Protein AF-A0A8U0A822-F1 (afdb_monomer)

Solvent-accessible surface area (backbone atoms only — not comparable to full-atom values): 17151 Å² total; per-residue (Å²): 141,78,89,78,86,74,82,65,89,91,59,72,84,72,66,88,74,60,89,69,60,85,76,56,90,79,85,87,78,77,72,37,81,39,100,58,94,35,21,26,67,52,69,70,57,42,57,47,42,46,74,76,33,56,57,43,82,52,87,78,70,75,46,56,40,68,70,58,42,71,45,17,84,67,16,27,33,32,78,41,56,20,39,43,57,55,44,25,67,39,62,64,32,46,61,41,51,76,65,69,37,53,53,49,16,32,26,34,19,34,48,46,81,50,83,67,63,30,26,37,51,26,74,46,80,38,86,28,77,85,38,49,29,51,67,49,34,34,49,56,43,58,69,48,46,66,59,44,50,54,51,25,53,53,39,73,69,37,91,84,60,73,64,48,71,70,55,80,89,56,45,26,56,75,39,45,72,83,69,64,36,72,64,48,50,30,51,49,52,25,45,36,41,53,23,52,49,68,37,91,86,38,51,94,67,53,57,70,65,49,34,35,51,33,19,53,19,37,35,70,70,67,77,39,54,66,64,56,20,11,58,57,34,74,44,54,57,66,61,43,51,54,52,38,59,74,66,68,55,81,69,96,66,68,81,70,58,62,58,54,54,58,61,69,56,73,79,68,79,94,73,78,98,78,87,89,83,88,82,81,88,86,79,87,81,88,84,89,132

Organism: NCBI:txid2934340

Radius of gyration: 27.98 Å; Cα contacts (8 Å, |Δi|>4): 382; chains: 1; bounding box: 70×70×70 Å

Mean predicted aligned error: 15.84 Å

Secondary structure (DSSP, 8-state):
--------TTS-------TTGGGSPP-----EE-SSSSEE--HHHHHHHHHH-S-EEE---SSB-SGGGGSSTT-EEEEESS-TTTEEESSTTHHHHHTT-SEEEEEEEE--SSTT-PEEEEEEEEE-TT--SHHHHHHHHHHHHHHHHHHHHHHHHSTT---B---GGG--EEE-GGG--HHHHHHHHHHHHHHHHTSTTS-SS--HHHHHHHHHHHHHTTSS-HHHHHHHHTS-HHHHHHHHHHTT------TTHHHHHHHHGGGS----S----------------

Nearest PDB structures (foldseek):
  1fmt-assembly2_B  TM=7.727E-01  e=1.296E-08  Escherichia coli
  5uai-assembly1_A  TM=7.446E-01  e=4.351E-08  Pseudomonas aeruginosa PAO1
  3tqq-assembly1_A  TM=7.275E-01  e=3.261E-08  Coxiella burnetii
  3q0i-assembly1_A  TM=7.547E-01  e=8.205E-08  Vibrio cholerae
  3r8x-assembly1_A  TM=7.313E-01  e=2.317E-07  Yersinia pestis

pLDDT: mean 74.1, std 23.57, range [21.58, 98.44]

Sequence (289 aa):
MKNIIRRDPQTFTALSATDWSASVPCIQCQAQPAEQIGVTIPSDVVKTIAKTCDVVVHYRVGILQGDILSRPQYGVLSFHHGDIRRYRGTPAGLWEFLHDAPQGGVTLQQLTPKLDAGSIVAFESVDLTDAHTWAAVRQRLFCVSPIVLARGIQHLQDSSFEPVSVPDEDLGTLYYLSDVTLRVQARYLLKEIKGVMARSDASPNGTAEDALAYAVGQYALGEVSIDKAAELANVDQWTMLEILQRATISSQFNPETVADIRQEVGVSWDLSDEYVTQYEDTNVPDDDQ

Foldseek 3Di:
DDDDPDPPVVDDDPLPPDPVVVPDDDDDDDWDDDPDFWTETDPVSLVVCLVPHLEAEDDDDTQYDDDQQVRRVQGYKYKDLFDQLAEFADDRQLVCQLVVPQKTKMFTFSDDSDGSQGFGLFMDIFGCNLVQASVSSVVRSRNCVVVRVVSSVVLVVDPPHDGHGDDPVSGHDHDDPVVCDPLSVLSNQLSRLVSQCPPPPADVDHPLVSQLSNLLSCVLNVNDDLCVSCVSSVHDSVVSVVVCVVVVSDDPDDPVVVVVVVVVVVPDDDDDDDDDDDDDDDDDDDDDD

Structure (mmCIF, N/CA/C/O backbone):
data_AF-A0A8U0A822-F1
#
_entry.id   AF-A0A8U0A822-F1
#
loop_
_atom_site.group_PDB
_atom_site.id
_atom_site.type_symbol
_atom_site.label_atom_id
_atom_site.label_alt_id
_atom_site.label_comp_id
_atom_site.label_asym_id
_atom_site.label_entity_id
_atom_site.label_seq_id
_atom_site.pdbx_PDB_ins_code
_atom_site.Cartn_x
_atom_site.Cartn_y
_atom_site.Cartn_z
_atom_site.occupancy
_atom_site.B_iso_or_equiv
_atom_site.auth_seq_id
_atom_site.auth_comp_id
_atom_site.auth_asym_id
_atom_site.auth_atom_id
_atom_site.pdbx_PDB_model_num
ATOM 1 N N . MET A 1 1 ? -15.375 38.195 2.521 1.00 37.16 1 MET A N 1
ATOM 2 C CA . MET A 1 1 ? -15.443 37.671 1.139 1.00 37.16 1 MET A CA 1
ATOM 3 C C . MET A 1 1 ? -14.038 37.460 0.605 1.00 37.16 1 MET A C 1
ATOM 5 O O . MET A 1 1 ? -13.339 38.441 0.395 1.00 37.16 1 MET A O 1
ATOM 9 N N . LYS A 1 2 ? -13.650 36.198 0.411 1.00 22.69 2 LYS A N 1
ATOM 10 C CA . LYS A 1 2 ? -12.991 35.647 -0.786 1.00 22.69 2 LYS A CA 1
ATOM 11 C C . LYS A 1 2 ? -12.620 34.202 -0.456 1.00 22.69 2 LYS A C 1
ATOM 13 O O . LYS A 1 2 ? -11.708 33.944 0.318 1.00 22.69 2 LYS A O 1
ATOM 18 N N . ASN A 1 3 ? -13.407 33.288 -1.015 1.00 25.27 3 ASN A N 1
ATOM 19 C CA . ASN A 1 3 ? -13.086 31.873 -1.101 1.00 25.27 3 ASN A CA 1
ATOM 20 C C . ASN A 1 3 ? -11.713 31.715 -1.758 1.00 25.27 3 ASN A C 1
ATOM 22 O O . ASN A 1 3 ? -11.484 32.280 -2.827 1.00 25.27 3 ASN A O 1
ATOM 26 N N . ILE A 1 4 ? -10.848 30.898 -1.166 1.00 21.58 4 ILE A N 1
ATOM 27 C CA . ILE A 1 4 ? -9.797 30.211 -1.909 1.00 21.58 4 ILE A CA 1
ATOM 28 C C . ILE A 1 4 ? -9.991 28.727 -1.629 1.00 21.58 4 ILE A C 1
ATOM 30 O O . ILE A 1 4 ? -9.490 28.173 -0.658 1.00 21.58 4 ILE A O 1
ATOM 34 N N . ILE A 1 5 ? -10.780 28.098 -2.498 1.00 29.70 5 ILE A N 1
ATOM 35 C CA . ILE A 1 5 ? -10.696 26.664 -2.737 1.00 29.70 5 ILE A CA 1
ATOM 36 C C . ILE A 1 5 ? -9.369 26.469 -3.470 1.00 29.70 5 ILE A C 1
ATOM 38 O O . ILE A 1 5 ? -9.247 26.850 -4.633 1.00 29.70 5 ILE A O 1
ATOM 42 N N . ARG A 1 6 ? -8.370 25.894 -2.802 1.00 24.22 6 ARG A N 1
ATOM 43 C CA . ARG A 1 6 ? -7.265 25.230 -3.494 1.00 24.22 6 ARG A CA 1
ATOM 44 C C . ARG A 1 6 ? -7.372 23.737 -3.229 1.00 24.22 6 ARG A C 1
ATOM 46 O O . ARG A 1 6 ? -6.918 23.233 -2.212 1.00 24.22 6 ARG A O 1
ATOM 53 N N . ARG A 1 7 ? -8.028 23.065 -4.179 1.00 34.53 7 ARG A N 1
ATOM 54 C CA . ARG A 1 7 ? -7.734 21.676 -4.533 1.00 34.53 7 ARG A CA 1
ATOM 55 C C . ARG A 1 7 ? -6.304 21.669 -5.076 1.00 34.53 7 ARG A C 1
ATOM 57 O O . ARG A 1 7 ? -6.058 22.313 -6.095 1.00 34.53 7 ARG A O 1
ATOM 64 N N . ASP A 1 8 ? -5.377 21.027 -4.375 1.00 27.28 8 ASP A N 1
ATOM 65 C CA . ASP A 1 8 ? -4.025 20.796 -4.888 1.00 27.28 8 ASP A CA 1
ATOM 66 C C . ASP A 1 8 ? -4.063 19.627 -5.904 1.00 27.28 8 ASP A C 1
ATOM 68 O O . ASP A 1 8 ? -4.468 18.521 -5.531 1.00 27.28 8 ASP A O 1
ATOM 72 N N . PRO A 1 9 ? -3.694 19.837 -7.184 1.00 30.44 9 PRO A N 1
ATOM 73 C CA . PRO A 1 9 ? -3.863 18.855 -8.258 1.00 30.44 9 PRO A CA 1
ATOM 74 C C . PRO A 1 9 ? -2.949 17.620 -8.196 1.00 30.44 9 PRO A C 1
ATOM 76 O O . PRO A 1 9 ? -3.090 16.741 -9.041 1.00 30.44 9 PRO A O 1
ATOM 79 N N . GLN A 1 10 ? -2.010 17.516 -7.251 1.00 27.59 10 GLN A N 1
ATOM 80 C CA . GLN A 1 10 ? -1.062 16.384 -7.204 1.00 27.59 10 GLN A CA 1
ATOM 81 C C . GLN A 1 10 ? -1.512 15.227 -6.297 1.00 27.59 10 GLN A C 1
ATOM 83 O O . GLN A 1 10 ? -0.789 14.252 -6.084 1.00 27.59 10 GLN A O 1
ATOM 88 N N . THR A 1 11 ? -2.735 15.319 -5.776 1.00 34.06 11 THR A N 1
ATOM 89 C CA . THR A 1 11 ? -3.280 14.430 -4.753 1.00 34.06 11 THR A CA 1
ATOM 90 C C . THR A 1 11 ? -4.532 13.714 -5.249 1.00 34.06 11 THR A C 1
ATOM 92 O O . THR A 1 11 ? -5.545 14.337 -5.531 1.00 34.06 11 THR A O 1
ATOM 95 N N . PHE A 1 12 ? -4.422 12.385 -5.309 1.00 36.94 12 PHE A N 1
ATOM 96 C CA . PHE A 1 12 ? -5.492 11.391 -5.417 1.00 36.94 12 PHE A CA 1
ATOM 97 C C . PHE A 1 12 ? -6.424 11.491 -6.632 1.00 36.94 12 PHE A C 1
ATOM 99 O O . PHE A 1 12 ? -7.165 12.448 -6.836 1.00 36.94 12 PHE A O 1
ATOM 106 N N . THR A 1 13 ? -6.497 10.391 -7.384 1.00 27.12 13 THR A N 1
ATOM 107 C CA . THR A 1 13 ? -7.712 10.071 -8.129 1.00 27.12 13 THR A CA 1
ATOM 108 C C . THR A 1 13 ? -8.825 9.991 -7.094 1.00 27.12 13 THR A C 1
ATOM 110 O O . THR A 1 13 ? -8.919 9.011 -6.356 1.00 27.12 13 THR A O 1
ATOM 113 N N . ALA A 1 14 ? -9.630 11.050 -6.988 1.00 28.22 14 ALA A N 1
ATOM 114 C CA . ALA A 1 14 ? -10.935 10.943 -6.376 1.00 28.22 14 ALA A CA 1
ATOM 115 C C . ALA A 1 14 ? -11.600 9.771 -7.088 1.00 28.22 14 ALA A C 1
ATOM 117 O O . ALA A 1 14 ? -11.844 9.826 -8.296 1.00 28.22 14 ALA A O 1
ATOM 118 N N . LEU A 1 15 ? -11.817 8.677 -6.364 1.00 31.66 15 LEU A N 1
ATOM 119 C CA . LEU A 1 15 ? -12.727 7.663 -6.839 1.00 31.66 15 LEU A CA 1
ATOM 120 C C . LEU A 1 15 ? -14.068 8.369 -6.889 1.00 31.66 15 LEU A C 1
ATOM 122 O O . LEU A 1 15 ? -14.735 8.554 -5.881 1.00 31.66 15 LEU A O 1
ATOM 126 N N . SER A 1 16 ? -14.414 8.830 -8.087 1.00 28.12 16 SER A N 1
ATOM 127 C CA . SER A 1 16 ? -15.734 9.285 -8.494 1.00 28.12 16 SER A CA 1
ATOM 128 C C . SER A 1 16 ? -16.677 8.080 -8.536 1.00 28.12 16 SER A C 1
ATOM 130 O O . SER A 1 16 ? -17.350 7.790 -9.515 1.00 28.12 16 SER A O 1
ATOM 132 N N . ALA A 1 17 ? -16.716 7.343 -7.446 1.00 32.50 17 ALA A N 1
ATOM 133 C CA . ALA A 1 17 ? -17.970 7.030 -6.849 1.00 32.50 17 ALA A CA 1
ATOM 134 C C . ALA A 1 17 ? -17.883 7.840 -5.556 1.00 32.50 17 ALA A C 1
ATOM 136 O O . ALA A 1 17 ? -17.135 7.428 -4.672 1.00 32.50 17 ALA A O 1
ATOM 137 N N . THR A 1 18 ? -18.644 8.936 -5.401 1.00 38.06 18 THR A N 1
ATOM 138 C CA . THR A 1 18 ? -19.761 8.921 -4.432 1.00 38.06 18 THR A CA 1
ATOM 139 C C . THR A 1 18 ? -20.384 10.248 -4.029 1.00 38.06 18 THR A C 1
ATOM 141 O O . THR A 1 18 ? -19.834 11.052 -3.277 1.00 38.06 18 THR A O 1
ATOM 144 N N . ASP A 1 19 ? -21.663 10.326 -4.379 1.00 33.50 19 ASP A N 1
ATOM 145 C CA . ASP A 1 19 ? -22.671 11.137 -3.709 1.00 33.50 19 ASP A CA 1
ATOM 146 C C . ASP A 1 19 ? -22.995 10.644 -2.274 1.00 33.50 19 ASP A C 1
ATOM 148 O O . ASP A 1 19 ? -23.717 11.327 -1.556 1.00 33.50 19 ASP A O 1
ATOM 152 N N . TRP A 1 20 ? -22.444 9.510 -1.788 1.00 41.78 20 TRP A N 1
ATOM 153 C CA . TRP A 1 20 ? -22.560 9.105 -0.364 1.00 41.78 20 TRP A CA 1
ATOM 154 C C . TRP A 1 20 ? -21.628 9.861 0.587 1.00 41.78 20 TRP A C 1
ATOM 156 O O . TRP A 1 20 ? -21.829 9.817 1.796 1.00 41.78 20 TRP A O 1
ATOM 166 N N . SER A 1 21 ? -20.622 10.573 0.073 1.00 47.28 21 SER A N 1
ATOM 167 C CA . SER A 1 21 ? -19.615 11.252 0.902 1.00 47.28 21 SER A CA 1
ATOM 168 C C . SER A 1 21 ? -20.128 12.514 1.612 1.00 47.28 21 SER A C 1
ATOM 170 O O . SER A 1 21 ? -19.535 12.938 2.601 1.00 47.28 21 SER A O 1
ATOM 172 N N . ALA A 1 22 ? -21.245 13.100 1.166 1.00 44.97 22 ALA A N 1
ATOM 173 C CA . ALA A 1 22 ? -21.792 14.323 1.758 1.00 44.97 22 ALA A CA 1
ATOM 174 C C . ALA A 1 22 ? -22.386 14.119 3.169 1.00 44.97 22 ALA A C 1
ATOM 176 O O . ALA A 1 22 ? -22.548 15.092 3.903 1.00 44.97 22 ALA A O 1
ATOM 177 N N . SER A 1 23 ? -22.707 12.879 3.556 1.00 52.91 23 SER A N 1
ATOM 178 C CA . SER A 1 23 ? -23.319 12.536 4.849 1.00 52.91 23 SER A CA 1
ATOM 179 C C . SER A 1 23 ? -22.363 11.873 5.846 1.00 52.91 23 SER A C 1
ATOM 181 O O . SER A 1 23 ? -22.755 11.636 6.989 1.00 52.91 23 SER A O 1
ATOM 183 N N . VAL A 1 24 ? -21.120 11.582 5.455 1.00 64.94 24 VAL A N 1
ATOM 184 C CA . VAL A 1 24 ? -20.137 10.937 6.336 1.00 64.94 24 VAL A CA 1
ATOM 185 C C . VAL A 1 24 ? -19.430 12.008 7.161 1.00 64.94 24 VAL A C 1
ATOM 187 O O . VAL A 1 24 ? -18.815 12.906 6.580 1.00 64.94 24 VAL A O 1
ATOM 190 N N . PRO A 1 25 ? -19.470 11.936 8.502 1.00 66.38 25 PRO A N 1
ATOM 191 C CA . PRO A 1 25 ? -18.744 12.876 9.343 1.00 66.38 25 PRO A CA 1
ATOM 192 C C . PRO A 1 25 ? -17.247 12.868 9.011 1.00 66.38 25 PRO A C 1
ATOM 194 O O . PRO A 1 25 ? -16.571 11.850 9.138 1.00 66.38 25 PRO A O 1
ATOM 197 N N . CYS A 1 26 ? -16.723 14.018 8.590 1.00 73.38 26 CYS A N 1
ATOM 198 C CA . CYS A 1 26 ? -15.295 14.225 8.384 1.00 73.38 26 CYS A CA 1
ATOM 199 C C . CYS A 1 26 ? -14.724 14.934 9.612 1.00 73.38 26 CYS A C 1
ATOM 201 O O . CYS A 1 26 ? -15.179 16.022 9.971 1.00 73.38 26 CYS A O 1
ATOM 203 N N . ILE A 1 27 ? -13.725 14.329 10.252 1.00 73.81 27 ILE A N 1
ATOM 204 C CA . ILE A 1 27 ? -13.019 14.942 11.376 1.00 73.81 27 ILE A CA 1
ATOM 205 C C . ILE A 1 27 ? -11.683 15.461 10.859 1.00 73.81 27 ILE A C 1
ATOM 207 O O . ILE A 1 27 ? -10.827 14.692 10.429 1.00 73.81 27 ILE A O 1
ATOM 211 N N . GLN A 1 28 ? -11.517 16.782 10.890 1.00 73.69 28 GLN A N 1
ATOM 212 C CA . GLN A 1 28 ? -10.266 17.431 10.519 1.00 73.69 28 GLN A CA 1
ATOM 213 C C . GLN A 1 28 ? -9.409 17.649 11.762 1.00 73.69 28 GLN A C 1
ATOM 215 O O . GLN A 1 28 ? -9.855 18.241 12.743 1.00 73.69 28 GLN A O 1
ATOM 220 N N . CYS A 1 29 ? -8.159 17.202 11.706 1.00 81.00 29 CYS A N 1
ATOM 221 C CA . CYS A 1 29 ? -7.168 17.476 12.735 1.00 81.00 29 CYS A CA 1
ATOM 222 C C . CYS A 1 29 ? -5.776 17.605 12.122 1.00 81.00 29 CYS A C 1
ATOM 224 O O . CYS A 1 29 ? -5.486 17.023 11.075 1.00 81.00 29 CYS A O 1
ATOM 226 N N . GLN A 1 30 ? -4.894 18.325 12.809 1.00 84.31 30 GLN A N 1
ATOM 227 C CA . GLN A 1 30 ? -3.473 18.312 12.496 1.00 84.31 30 GLN A CA 1
ATOM 228 C C . GLN A 1 30 ? -2.817 17.147 13.239 1.00 84.31 30 GLN A C 1
ATOM 230 O O . GLN A 1 30 ? -2.866 17.085 14.468 1.00 84.31 30 GLN A O 1
ATOM 235 N N . ALA A 1 31 ? -2.227 16.219 12.487 1.00 88.00 31 ALA A N 1
ATOM 236 C CA . ALA A 1 31 ? -1.472 15.119 13.066 1.00 88.00 31 ALA A CA 1
ATOM 237 C C . ALA A 1 31 ? -0.216 15.644 13.784 1.00 88.00 31 ALA A C 1
ATOM 239 O O . ALA A 1 31 ? 0.354 16.670 13.403 1.00 88.00 31 ALA A O 1
ATOM 240 N N . GLN A 1 32 ? 0.203 14.937 14.826 1.00 87.88 32 GLN A N 1
ATOM 241 C CA . GLN A 1 32 ? 1.375 15.262 15.634 1.00 87.88 32 GLN A CA 1
ATOM 242 C C . GLN A 1 32 ? 2.494 14.254 15.350 1.00 87.88 32 GLN A C 1
ATOM 244 O O . GLN A 1 32 ? 2.199 13.116 14.990 1.00 87.88 32 GLN A O 1
ATOM 249 N N . PRO A 1 33 ? 3.776 14.626 15.491 1.00 89.75 33 PRO A N 1
ATOM 250 C CA . PRO A 1 33 ? 4.862 13.655 15.415 1.00 89.75 33 PRO A CA 1
ATOM 251 C C . PRO A 1 33 ? 4.694 12.561 16.475 1.00 89.75 33 PRO A C 1
ATOM 253 O O . PRO A 1 33 ? 4.379 12.856 17.629 1.00 89.75 33 PRO A O 1
ATOM 256 N N . ALA A 1 34 ? 4.898 11.304 16.085 1.00 86.44 34 ALA A N 1
ATOM 257 C CA . ALA A 1 34 ? 4.988 10.201 17.036 1.00 86.44 34 ALA A CA 1
ATOM 258 C C . ALA A 1 34 ? 6.391 10.134 17.671 1.00 86.44 34 ALA A C 1
ATOM 260 O O . ALA A 1 34 ? 7.347 10.704 17.149 1.00 86.44 34 ALA A O 1
ATOM 261 N N . GLU A 1 35 ? 6.523 9.416 18.792 1.00 84.25 35 GLU A N 1
ATOM 262 C CA . GLU A 1 35 ? 7.838 9.116 19.389 1.00 84.25 35 GLU A CA 1
ATOM 263 C C . GLU A 1 35 ? 8.694 8.231 18.468 1.00 84.25 35 GLU A C 1
ATOM 265 O O . GLU A 1 35 ? 9.915 8.359 18.415 1.00 84.25 35 GLU A O 1
ATOM 270 N N . GLN A 1 36 ? 8.035 7.334 17.731 1.00 83.38 36 GLN A N 1
ATOM 271 C CA . GLN A 1 36 ? 8.628 6.499 16.688 1.00 83.38 36 GLN A CA 1
ATOM 272 C C . GLN A 1 36 ? 8.375 7.112 15.304 1.00 83.38 36 GLN A C 1
ATOM 274 O O . GLN A 1 36 ? 7.716 8.143 15.172 1.00 83.38 36 GLN A O 1
ATOM 279 N N . ILE A 1 37 ? 8.867 6.466 14.243 1.00 82.25 37 ILE A N 1
ATOM 280 C CA . ILE A 1 37 ? 8.573 6.888 12.869 1.00 82.25 37 ILE A CA 1
ATOM 281 C C . ILE A 1 37 ? 7.058 6.838 12.643 1.00 82.25 37 ILE A C 1
ATOM 283 O O . ILE A 1 37 ? 6.451 5.766 12.640 1.00 82.25 37 ILE A O 1
ATOM 287 N N . GLY A 1 38 ? 6.451 8.005 12.432 1.00 86.50 38 GLY A N 1
ATOM 288 C CA . GLY A 1 38 ? 5.022 8.107 12.189 1.00 86.50 38 GLY A CA 1
ATOM 289 C C . GLY A 1 38 ? 4.389 9.370 12.749 1.00 86.50 38 GLY A C 1
ATOM 290 O O . GLY A 1 38 ? 5.058 10.355 13.065 1.00 86.50 38 GLY A O 1
ATOM 291 N N . VAL A 1 39 ? 3.068 9.321 12.850 1.00 89.69 39 VAL A N 1
ATOM 292 C CA . VAL A 1 39 ? 2.230 10.405 13.346 1.00 89.69 39 VAL A CA 1
ATOM 293 C C . VAL A 1 39 ? 1.192 9.882 14.330 1.00 89.69 39 VAL A C 1
ATOM 295 O O . VAL A 1 39 ? 0.728 8.750 14.221 1.00 89.69 39 VAL A O 1
ATOM 298 N N . THR A 1 40 ? 0.792 10.723 15.272 1.00 91.44 40 THR A N 1
ATOM 299 C CA . THR A 1 40 ? -0.311 10.483 16.203 1.00 91.44 40 THR A CA 1
ATOM 300 C C . THR A 1 40 ? -1.433 11.490 15.969 1.00 91.44 40 THR A C 1
ATOM 302 O O . THR A 1 40 ? -1.265 12.520 15.308 1.00 91.44 40 THR A O 1
ATOM 305 N N . ILE A 1 41 ? -2.608 11.181 16.510 1.00 90.12 41 ILE A N 1
ATOM 306 C CA . ILE A 1 41 ? -3.781 12.057 16.474 1.00 90.12 41 ILE A CA 1
ATOM 307 C C . ILE A 1 41 ? -3.964 12.690 17.860 1.00 90.12 41 ILE A C 1
ATOM 309 O O . ILE A 1 41 ? -3.847 11.970 18.857 1.00 90.12 41 ILE A O 1
ATOM 313 N N . PRO A 1 42 ? -4.272 14.001 17.954 1.00 91.56 42 PRO A N 1
ATOM 314 C CA . PRO A 1 42 ? -4.504 14.667 19.233 1.00 91.56 42 PRO A CA 1
ATOM 315 C C . PRO A 1 42 ? -5.526 13.937 20.117 1.00 91.56 42 PRO A C 1
ATOM 317 O O . PRO A 1 42 ? -6.553 13.446 19.646 1.00 91.56 42 PRO A O 1
ATOM 320 N N . SER A 1 43 ? -5.251 13.864 21.421 1.00 93.50 43 SER A N 1
ATOM 321 C CA . SER A 1 43 ? -6.026 13.022 22.349 1.00 93.50 43 SER A CA 1
ATOM 322 C C . SER A 1 43 ? -7.519 13.377 22.447 1.00 93.50 43 SER A C 1
ATOM 324 O O . SER A 1 43 ? -8.352 12.506 22.694 1.00 93.50 43 SER A O 1
ATOM 326 N N . ASP A 1 44 ? -7.881 14.643 22.261 1.00 92.88 44 ASP A N 1
ATOM 327 C CA . ASP A 1 44 ? -9.257 15.145 22.213 1.00 92.88 44 ASP A CA 1
ATOM 328 C C . ASP A 1 44 ? -9.999 14.668 20.956 1.00 92.88 44 ASP A C 1
ATOM 330 O O . ASP A 1 44 ? -11.162 14.257 21.030 1.00 92.88 44 ASP A O 1
ATOM 334 N N . VAL A 1 45 ? -9.298 14.616 19.823 1.00 90.50 45 VAL A N 1
ATOM 335 C CA . VAL A 1 45 ? -9.810 14.070 18.563 1.00 90.50 45 VAL A CA 1
ATOM 336 C C . VAL A 1 45 ? -10.006 12.558 18.682 1.00 90.50 45 VAL A C 1
ATOM 338 O O . VAL A 1 45 ? -11.076 12.055 18.345 1.00 90.50 45 VAL A O 1
ATOM 341 N N . VAL A 1 46 ? -9.040 11.835 19.262 1.00 91.44 46 VAL A N 1
ATOM 342 C CA . VAL A 1 46 ? -9.165 10.389 19.530 1.00 91.44 46 VAL A CA 1
ATOM 343 C C . VAL A 1 46 ? -10.369 10.088 20.430 1.00 91.44 46 VAL A C 1
ATOM 345 O O . VAL A 1 46 ? -11.132 9.164 20.156 1.00 91.44 46 VAL A O 1
ATOM 348 N N . LYS A 1 47 ? -10.590 10.890 21.482 1.00 91.62 47 LYS A N 1
ATOM 349 C CA . LYS A 1 47 ? -11.767 10.766 22.363 1.00 91.62 47 LYS A CA 1
ATOM 350 C C . LYS A 1 47 ? -13.083 11.018 21.631 1.00 91.62 47 LYS A C 1
ATOM 352 O O . LYS A 1 47 ? -14.092 10.432 22.011 1.00 91.62 47 LYS A O 1
ATOM 357 N N . THR A 1 48 ? -13.085 11.907 20.642 1.00 89.00 48 THR A N 1
ATOM 358 C CA . THR A 1 48 ? -14.266 12.180 19.815 1.00 89.00 48 THR A CA 1
ATOM 359 C C . THR A 1 48 ? -14.555 10.985 18.917 1.00 89.00 48 THR A C 1
ATOM 361 O O . THR A 1 48 ? -15.643 10.428 19.001 1.00 89.00 48 THR A O 1
ATOM 364 N N . ILE A 1 49 ? -13.547 10.516 18.175 1.00 88.25 49 ILE A N 1
ATOM 365 C CA . ILE A 1 49 ? -13.632 9.333 17.307 1.00 88.25 49 ILE A CA 1
ATOM 366 C C . ILE A 1 49 ? -14.163 8.122 18.077 1.00 88.25 49 ILE A C 1
ATOM 368 O O . ILE A 1 49 ? -15.127 7.502 17.643 1.00 88.25 49 ILE A O 1
ATOM 372 N N . ALA A 1 50 ? -13.609 7.841 19.259 1.00 88.25 50 ALA A N 1
ATOM 373 C CA . ALA A 1 50 ? -14.027 6.714 20.094 1.00 88.25 50 ALA A CA 1
ATOM 374 C C . ALA A 1 50 ? -15.508 6.761 20.521 1.00 88.25 50 ALA A C 1
ATOM 376 O O . ALA A 1 50 ? -16.066 5.741 20.908 1.00 88.25 50 ALA A O 1
ATOM 377 N N . LYS A 1 51 ? -16.138 7.943 20.516 1.00 88.12 51 LYS A N 1
ATOM 378 C CA . LYS A 1 51 ? -17.546 8.128 20.899 1.00 88.12 51 LYS A CA 1
ATOM 379 C C . LYS A 1 51 ? -18.497 8.159 19.710 1.00 88.12 51 LYS A C 1
ATOM 381 O O . LYS A 1 51 ? -19.691 7.957 19.907 1.00 88.12 51 LYS A O 1
ATOM 386 N N . THR A 1 52 ? -18.003 8.507 18.524 1.00 86.12 52 THR A N 1
ATOM 387 C CA . THR A 1 52 ? -18.849 8.831 17.367 1.00 86.12 52 THR A CA 1
ATOM 388 C C . THR A 1 52 ? -18.640 7.911 16.173 1.00 86.12 52 THR A C 1
ATOM 390 O O . THR A 1 52 ? -19.399 8.014 15.213 1.00 86.12 52 THR A O 1
ATOM 393 N N . CYS A 1 53 ? -17.604 7.071 16.183 1.00 86.88 53 CYS A N 1
ATOM 394 C CA . CYS A 1 53 ? -17.211 6.265 15.034 1.00 86.88 53 CYS A CA 1
ATOM 395 C C . CYS A 1 53 ? -16.911 4.821 15.448 1.00 86.88 53 CYS A C 1
ATOM 397 O O . CYS A 1 53 ? -16.036 4.578 16.278 1.00 86.88 53 CYS A O 1
ATOM 399 N N . ASP A 1 54 ? -17.564 3.867 14.786 1.00 88.75 54 ASP A N 1
ATOM 400 C CA . ASP A 1 54 ? -17.256 2.443 14.947 1.00 88.75 54 ASP A CA 1
ATOM 401 C C . ASP A 1 54 ? -15.992 2.053 14.170 1.00 88.75 54 ASP A C 1
ATOM 403 O O . ASP A 1 54 ? -15.241 1.180 14.589 1.00 8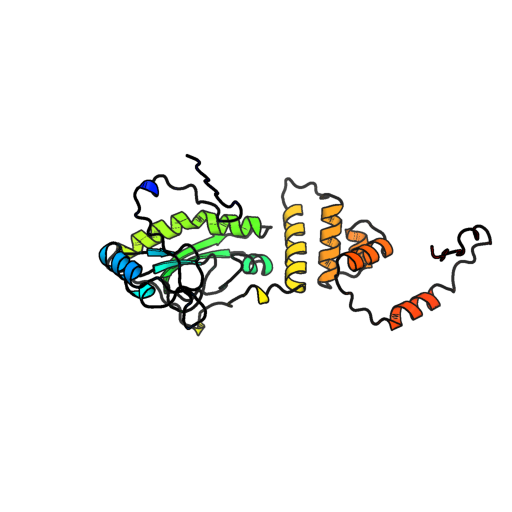8.75 54 ASP A O 1
ATOM 407 N N . VAL A 1 55 ? -15.728 2.723 13.045 1.00 91.44 55 VAL A N 1
ATOM 408 C CA . VAL A 1 55 ? -14.577 2.487 12.166 1.00 91.44 55 VAL A CA 1
ATOM 409 C C . VAL A 1 55 ? -14.069 3.809 11.595 1.00 91.44 55 VAL A C 1
ATOM 411 O O . VAL A 1 55 ? -14.848 4.732 11.352 1.00 91.44 55 V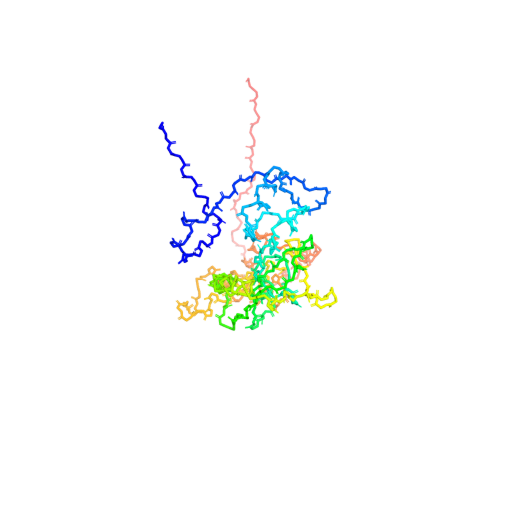AL A O 1
ATOM 414 N N . VAL A 1 56 ? -12.761 3.909 11.360 1.00 90.88 56 VAL A N 1
ATOM 415 C CA . VAL A 1 56 ? -12.134 5.058 10.685 1.00 90.88 56 VAL A CA 1
ATOM 416 C C . VAL A 1 56 ? -11.494 4.591 9.387 1.00 90.88 56 VAL A C 1
ATOM 418 O O . VAL A 1 56 ? -10.824 3.568 9.378 1.00 90.88 56 VAL A O 1
ATOM 421 N N . VAL A 1 57 ? -11.638 5.352 8.301 1.00 89.44 57 VAL A N 1
ATOM 422 C CA . VAL A 1 57 ? -10.896 5.110 7.053 1.00 89.44 57 VAL A CA 1
ATOM 423 C C . VAL A 1 57 ? -9.798 6.161 6.914 1.00 89.44 57 VAL A C 1
ATOM 425 O O . VAL A 1 57 ? -10.068 7.358 6.829 1.00 89.44 57 VAL A O 1
ATOM 428 N N . HIS A 1 58 ? -8.550 5.708 6.901 1.00 83.94 58 HIS A N 1
ATOM 429 C CA . HIS A 1 58 ? -7.353 6.531 6.841 1.00 83.94 58 HIS A CA 1
ATOM 430 C C . HIS A 1 58 ? -6.827 6.640 5.403 1.00 83.94 58 HIS A C 1
ATOM 432 O O . HIS A 1 58 ? -6.377 5.664 4.807 1.00 83.94 58 HIS A O 1
ATOM 438 N N . TYR A 1 59 ? -6.834 7.858 4.853 1.00 71.94 59 TYR A N 1
ATOM 439 C CA . TYR A 1 59 ? -6.326 8.163 3.510 1.00 71.94 59 TYR A CA 1
ATOM 440 C C . TYR A 1 59 ? -4.902 8.737 3.544 1.00 71.94 59 TYR A C 1
ATOM 442 O O . TYR A 1 59 ? -4.647 9.850 3.091 1.00 71.94 59 TYR A O 1
ATOM 450 N N . ARG A 1 60 ? -3.962 7.930 4.050 1.00 64.62 60 ARG A N 1
ATOM 451 C CA . ARG A 1 60 ? -2.506 8.113 3.905 1.00 64.62 60 ARG A CA 1
ATOM 452 C C . ARG A 1 60 ? -1.953 9.456 4.423 1.00 64.62 60 ARG A C 1
ATOM 454 O O . ARG A 1 60 ? -1.464 10.277 3.648 1.00 64.62 60 ARG A O 1
ATOM 461 N N . VAL A 1 61 ? -1.925 9.616 5.748 1.00 60.44 61 VAL A N 1
ATOM 462 C CA . VAL A 1 61 ? -1.124 10.621 6.471 1.00 60.44 61 VAL A CA 1
ATOM 463 C C . VAL A 1 61 ? -0.094 9.906 7.350 1.00 60.44 61 VAL A C 1
ATOM 465 O O . VAL A 1 61 ? -0.405 9.480 8.456 1.00 60.44 61 VAL A O 1
ATOM 468 N N . GLY A 1 62 ? 1.143 9.769 6.861 1.00 72.12 62 GLY A N 1
ATOM 469 C CA . GLY A 1 62 ? 2.229 9.121 7.610 1.00 72.12 62 GLY A CA 1
ATOM 470 C C . GLY A 1 62 ? 1.929 7.675 8.040 1.00 72.12 62 GLY A C 1
ATOM 471 O O . GLY A 1 62 ? 0.966 7.055 7.590 1.00 72.12 62 GLY A O 1
ATOM 472 N N . ILE A 1 63 ? 2.784 7.131 8.908 1.00 84.94 63 ILE A N 1
ATOM 473 C CA . ILE A 1 63 ? 2.535 5.855 9.595 1.00 84.94 63 ILE A CA 1
ATOM 474 C C . ILE A 1 63 ? 1.764 6.184 10.869 1.00 84.94 63 ILE A C 1
ATOM 476 O O . ILE A 1 63 ? 2.298 6.869 11.738 1.00 84.94 63 ILE A O 1
ATOM 480 N N . LEU A 1 64 ? 0.507 5.760 10.966 1.00 89.44 64 LEU A N 1
ATOM 481 C CA . LEU A 1 64 ? -0.342 6.104 12.102 1.00 89.44 64 LEU A CA 1
ATOM 482 C C . LEU A 1 64 ? 0.076 5.314 13.348 1.00 89.44 64 LEU A C 1
ATOM 484 O O . LEU A 1 64 ? 0.245 4.101 13.289 1.00 89.44 64 LEU A O 1
ATOM 488 N N . GLN A 1 65 ? 0.229 6.012 14.469 1.00 90.50 65 GLN A N 1
ATOM 489 C CA . GLN A 1 65 ? 0.707 5.471 15.738 1.00 90.50 65 GLN A CA 1
ATOM 490 C C . GLN A 1 65 ? -0.242 5.813 16.891 1.00 90.50 65 GLN A C 1
ATOM 492 O O . GLN A 1 65 ? -1.036 6.757 16.832 1.00 90.50 65 GLN A O 1
ATOM 497 N N . GLY A 1 66 ? -0.078 5.073 17.987 1.00 91.94 66 GLY A N 1
ATOM 498 C CA . GLY A 1 66 ? -0.726 5.343 19.264 1.00 91.94 66 GLY A CA 1
ATOM 499 C C . GLY A 1 66 ? -2.176 4.878 19.344 1.00 91.94 66 GLY A C 1
ATOM 500 O O . GLY A 1 66 ? -2.680 4.135 18.501 1.00 91.94 66 GLY A O 1
ATOM 501 N N . ASP A 1 67 ? -2.844 5.341 20.395 1.00 91.94 67 ASP A N 1
ATOM 502 C CA . ASP A 1 67 ? -4.148 4.844 20.830 1.00 91.94 67 ASP A CA 1
ATOM 503 C C . ASP A 1 67 ? -5.227 4.848 19.748 1.00 91.94 67 ASP A C 1
ATOM 505 O O . ASP A 1 67 ? -6.122 4.016 19.792 1.00 91.94 67 ASP A O 1
ATOM 509 N N . ILE A 1 68 ? -5.170 5.757 18.772 1.00 92.12 68 ILE A N 1
ATOM 510 C CA . ILE A 1 68 ? -6.183 5.849 17.712 1.00 92.12 68 ILE A CA 1
ATOM 511 C C . ILE A 1 68 ? -6.426 4.515 16.991 1.00 92.12 68 ILE A C 1
ATOM 513 O O . ILE A 1 68 ? -7.557 4.244 16.599 1.00 92.12 68 ILE A O 1
ATOM 517 N N . LEU A 1 69 ? -5.399 3.670 16.867 1.00 93.56 69 LEU A N 1
ATOM 518 C CA . LEU A 1 69 ? -5.475 2.387 16.167 1.00 93.56 69 LEU A CA 1
ATOM 519 C C . LEU A 1 69 ? -6.480 1.409 16.798 1.00 93.56 69 LEU A C 1
ATOM 521 O O . LEU A 1 69 ? -7.072 0.609 16.080 1.00 93.56 69 LEU A O 1
ATOM 525 N N . SER A 1 70 ? -6.703 1.493 18.114 1.00 93.50 70 SER A N 1
ATOM 526 C CA . SER A 1 70 ? -7.560 0.571 18.877 1.00 93.50 70 SER A CA 1
ATOM 527 C C . SER A 1 70 ? -8.826 1.217 19.447 1.00 93.50 70 SER A C 1
ATOM 529 O O . SER A 1 70 ? -9.564 0.580 20.196 1.00 93.50 70 SER A O 1
ATOM 531 N N . ARG A 1 71 ? -9.069 2.498 19.151 1.00 93.12 71 ARG A N 1
ATOM 532 C CA . ARG A 1 71 ? -10.154 3.276 19.773 1.00 93.12 71 ARG A CA 1
ATOM 533 C C . ARG A 1 71 ? -11.514 3.107 19.094 1.00 93.12 71 ARG A C 1
ATOM 535 O O . ARG A 1 71 ? -12.488 2.988 19.834 1.00 93.12 71 ARG A O 1
ATOM 542 N N . PRO A 1 72 ? -11.627 3.112 17.754 1.00 91.31 72 PRO A N 1
ATOM 543 C CA . PRO A 1 72 ? -12.852 2.678 17.088 1.00 91.31 72 PRO A CA 1
ATOM 544 C C . PRO A 1 72 ? -13.063 1.175 17.306 1.00 91.31 72 PRO A C 1
ATOM 546 O O . PRO A 1 72 ? -12.088 0.424 17.315 1.00 91.31 72 PRO A O 1
ATOM 549 N N . GLN A 1 73 ? -14.316 0.729 17.426 1.00 88.88 73 GLN A N 1
ATOM 550 C CA . GLN A 1 73 ? -14.668 -0.686 17.626 1.00 88.88 73 GLN A CA 1
ATOM 551 C C . GLN A 1 73 ? -14.006 -1.615 16.595 1.00 88.88 73 GLN A C 1
ATOM 553 O O . GLN A 1 73 ? -13.480 -2.664 16.953 1.00 88.88 73 GLN A O 1
ATOM 558 N N . TYR A 1 74 ? -14.009 -1.213 15.326 1.00 92.44 74 TYR A N 1
ATOM 559 C CA . TYR A 1 74 ? -13.405 -1.938 14.210 1.00 92.44 74 TYR A CA 1
ATOM 560 C C . TYR A 1 74 ? -12.058 -1.335 13.781 1.00 92.44 74 TYR A C 1
ATOM 562 O O . TYR A 1 74 ? -11.550 -1.624 12.696 1.00 92.44 74 TYR A O 1
ATOM 570 N N . GLY A 1 75 ? -11.456 -0.501 14.631 1.00 93.81 75 GLY A N 1
ATOM 571 C CA . GLY A 1 75 ? -10.148 0.104 14.413 1.00 93.81 75 GLY A CA 1
ATOM 572 C C . GLY A 1 75 ? -10.091 1.084 13.238 1.00 93.81 75 GLY A C 1
ATOM 573 O O . GLY A 1 75 ? -11.078 1.716 12.844 1.00 93.81 75 GLY A O 1
ATOM 574 N N . VA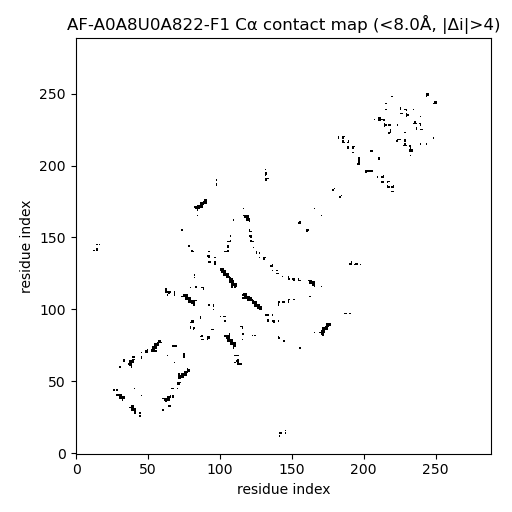L A 1 76 ? -8.885 1.233 12.694 1.00 94.44 76 VAL A N 1
ATOM 575 C CA . VAL A 1 76 ? -8.594 2.128 11.570 1.00 94.44 76 VAL A CA 1
ATOM 576 C C . VAL A 1 76 ? -8.276 1.301 10.332 1.00 94.44 76 VAL A C 1
ATOM 578 O O . VAL A 1 76 ? -7.341 0.510 10.342 1.00 94.44 76 VAL A O 1
ATOM 581 N N . LEU A 1 77 ? -9.017 1.511 9.252 1.00 95.25 77 LEU A N 1
ATOM 582 C CA . LEU A 1 77 ? -8.786 0.885 7.958 1.00 95.25 77 LEU A CA 1
ATOM 583 C C . LEU A 1 77 ? -7.914 1.768 7.073 1.00 95.25 77 LEU A C 1
ATOM 585 O O . LEU A 1 77 ? -8.097 2.982 7.025 1.00 95.25 77 LEU A O 1
ATOM 589 N N . SER A 1 78 ? -7.016 1.163 6.308 1.00 93.25 78 SER A N 1
ATOM 590 C CA . SER A 1 78 ? -6.267 1.839 5.249 1.00 93.25 78 SER A CA 1
ATOM 591 C C . SER A 1 78 ? -6.087 0.908 4.067 1.00 93.25 78 SER A C 1
ATOM 593 O O . SER A 1 78 ? -5.998 -0.310 4.217 1.00 93.25 78 SER A O 1
ATOM 595 N N . PHE A 1 79 ? -5.982 1.492 2.882 1.00 93.81 79 PHE A N 1
ATOM 596 C CA . PHE A 1 79 ? -5.562 0.748 1.707 1.00 93.81 79 PHE A CA 1
ATOM 597 C C . PHE A 1 79 ? -4.047 0.592 1.684 1.00 93.81 79 PHE A C 1
ATOM 599 O O . PHE A 1 79 ? -3.313 1.528 2.004 1.00 93.81 79 PHE A O 1
ATOM 606 N N . HIS A 1 80 ? -3.616 -0.571 1.221 1.00 95.12 80 HIS A N 1
ATOM 607 C CA . HIS A 1 80 ? -2.337 -0.785 0.575 1.00 95.12 80 HIS A CA 1
ATOM 608 C C . HIS A 1 80 ? -2.602 -1.253 -0.858 1.00 95.12 80 HIS A C 1
ATOM 610 O O . HIS A 1 80 ? -3.332 -2.220 -1.086 1.00 95.12 80 HIS A O 1
ATOM 616 N N . HIS A 1 81 ? -2.038 -0.554 -1.839 1.00 93.94 81 HIS A N 1
ATOM 617 C CA . HIS A 1 81 ? -2.190 -0.874 -3.264 1.00 93.94 81 HIS A CA 1
ATOM 618 C C . HIS A 1 81 ? -1.121 -1.876 -3.702 1.00 93.94 81 HIS A C 1
ATOM 620 O O . HIS A 1 81 ? -0.306 -1.586 -4.576 1.00 93.94 81 HIS A O 1
ATOM 626 N N . GLY A 1 82 ? -1.139 -3.023 -3.032 1.00 95.56 82 GLY A N 1
ATOM 627 C CA . GLY A 1 82 ? -0.358 -4.219 -3.309 1.00 95.56 82 GLY A CA 1
ATOM 628 C C . GLY A 1 82 ? -0.906 -5.398 -2.495 1.00 95.56 82 GLY A C 1
ATOM 629 O O . GLY A 1 82 ? -1.747 -5.232 -1.601 1.00 95.56 82 GLY A O 1
ATOM 630 N N . ASP A 1 83 ? -0.424 -6.602 -2.791 1.00 97.38 83 ASP A N 1
ATOM 631 C CA . ASP A 1 83 ? -0.601 -7.763 -1.912 1.00 97.38 83 ASP A CA 1
ATOM 632 C C . ASP A 1 83 ? 0.466 -7.712 -0.816 1.00 97.38 83 ASP A C 1
ATOM 634 O O . ASP A 1 83 ? 1.653 -7.870 -1.108 1.00 97.38 83 ASP A O 1
ATOM 638 N N . ILE A 1 84 ? 0.061 -7.522 0.446 1.00 97.19 84 ILE A N 1
ATOM 639 C CA . ILE A 1 84 ? 1.006 -7.411 1.570 1.00 97.19 84 ILE A CA 1
ATOM 640 C C . ILE A 1 84 ? 1.861 -8.674 1.784 1.00 97.19 84 ILE A C 1
ATOM 642 O O . ILE A 1 84 ? 2.890 -8.613 2.455 1.00 97.19 84 ILE A O 1
ATOM 646 N N . ARG A 1 85 ? 1.484 -9.808 1.182 1.00 97.31 85 ARG A N 1
ATOM 647 C CA . ARG A 1 85 ? 2.248 -11.068 1.189 1.00 97.31 85 ARG A CA 1
ATOM 648 C C . ARG A 1 85 ? 3.358 -11.089 0.133 1.00 97.31 85 ARG A C 1
ATOM 650 O O . ARG A 1 85 ? 4.191 -11.986 0.127 1.00 97.31 85 ARG A O 1
ATOM 657 N N . ARG A 1 86 ? 3.386 -10.113 -0.786 1.00 97.00 86 ARG A N 1
ATOM 658 C CA . ARG A 1 86 ? 4.344 -10.055 -1.908 1.00 97.00 86 ARG A CA 1
ATOM 659 C C . ARG A 1 86 ? 5.040 -8.704 -2.047 1.00 97.00 86 ARG A C 1
ATOM 661 O O . ARG A 1 86 ? 6.267 -8.659 -2.068 1.00 97.00 86 ARG A O 1
ATOM 668 N N . TYR A 1 87 ? 4.271 -7.622 -2.104 1.00 96.94 87 TYR A N 1
ATOM 669 C CA . TYR A 1 87 ? 4.746 -6.266 -2.367 1.00 96.94 87 TYR A CA 1
ATOM 670 C C . TYR A 1 87 ? 4.190 -5.320 -1.311 1.00 96.94 87 TYR A C 1
ATOM 672 O O . TYR A 1 87 ? 2.988 -5.073 -1.276 1.00 96.94 87 TYR A O 1
ATOM 680 N N . ARG A 1 88 ? 5.056 -4.781 -0.452 1.00 96.12 88 ARG A N 1
ATOM 681 C CA . ARG A 1 88 ? 4.707 -3.807 0.593 1.00 96.12 88 ARG A CA 1
ATOM 682 C C . ARG A 1 88 ? 5.421 -2.479 0.381 1.00 96.12 88 ARG A C 1
ATOM 684 O O . ARG A 1 88 ? 6.458 -2.424 -0.281 1.00 96.12 88 ARG A O 1
ATOM 691 N N . GLY A 1 89 ? 4.905 -1.421 0.999 1.00 91.56 89 GLY A N 1
ATOM 692 C CA . GLY A 1 89 ? 5.519 -0.105 0.982 1.00 91.56 89 GLY A CA 1
ATOM 693 C C . GLY A 1 89 ? 5.183 0.690 -0.272 1.00 91.56 89 GLY A C 1
ATOM 694 O O . GLY A 1 89 ? 4.033 0.796 -0.694 1.00 91.56 89 GLY A O 1
ATOM 695 N N . THR A 1 90 ? 6.194 1.335 -0.844 1.00 88.00 90 THR A N 1
ATOM 696 C CA . THR A 1 90 ? 6.017 2.415 -1.821 1.00 88.00 90 THR A CA 1
ATOM 697 C C . THR A 1 90 ? 7.064 2.331 -2.938 1.00 88.00 90 THR A C 1
ATOM 699 O O . THR A 1 90 ? 8.144 1.782 -2.717 1.00 88.00 90 THR A O 1
ATOM 702 N N . PRO A 1 91 ? 6.818 2.912 -4.125 1.00 92.69 91 PRO A N 1
ATOM 703 C CA . PRO A 1 91 ? 5.543 3.416 -4.645 1.00 92.69 91 PRO A CA 1
ATOM 704 C C . PRO A 1 91 ? 4.548 2.312 -5.026 1.00 92.69 91 PRO A C 1
ATOM 706 O O . PRO A 1 91 ? 4.929 1.274 -5.559 1.00 92.69 91 PRO A O 1
ATOM 709 N N . ALA A 1 92 ? 3.256 2.579 -4.815 1.00 88.25 92 ALA A N 1
ATOM 710 C CA . ALA A 1 92 ? 2.160 1.676 -5.179 1.00 88.25 92 ALA A CA 1
ATOM 711 C C . ALA A 1 92 ? 2.244 1.211 -6.644 1.00 88.25 92 ALA A C 1
ATOM 713 O O . ALA A 1 92 ? 2.308 2.045 -7.555 1.00 88.25 92 ALA A O 1
ATOM 714 N N . GLY A 1 93 ? 2.217 -0.103 -6.869 1.00 92.00 93 GLY A N 1
ATOM 715 C CA . GLY A 1 93 ? 2.243 -0.722 -8.195 1.00 92.00 93 GLY A CA 1
ATOM 716 C C . GLY A 1 93 ? 3.580 -0.646 -8.941 1.00 92.00 93 GLY A C 1
ATOM 717 O O . GLY A 1 93 ? 3.671 -1.176 -10.047 1.00 92.00 93 GLY A O 1
ATOM 718 N N . LEU A 1 94 ? 4.606 0.041 -8.410 1.00 95.19 94 LEU A N 1
ATOM 719 C CA . LEU A 1 94 ? 5.882 0.193 -9.124 1.00 95.19 94 LEU A CA 1
ATOM 720 C C . LEU A 1 94 ? 6.631 -1.135 -9.175 1.00 95.19 94 LEU A C 1
ATOM 722 O O . LEU A 1 94 ? 7.192 -1.490 -10.205 1.00 95.19 94 LEU A O 1
ATOM 726 N N . TRP A 1 95 ? 6.649 -1.866 -8.066 1.00 97.94 95 TRP A N 1
ATOM 727 C CA . TRP A 1 95 ? 7.412 -3.103 -7.953 1.00 97.94 95 TRP A CA 1
ATOM 728 C C . TRP A 1 95 ? 6.745 -4.236 -8.721 1.00 97.94 95 TRP A C 1
ATOM 730 O O . TRP A 1 95 ? 7.429 -4.975 -9.417 1.00 97.94 95 TRP A O 1
ATOM 740 N N . GLU A 1 96 ? 5.419 -4.321 -8.690 1.00 98.00 96 GLU A N 1
ATOM 741 C CA . GLU A 1 96 ? 4.632 -5.192 -9.560 1.00 98.00 96 GLU A CA 1
ATOM 742 C C . GLU A 1 96 ? 4.968 -4.932 -11.032 1.00 98.00 96 GLU A C 1
ATOM 744 O O . GLU A 1 96 ? 5.299 -5.863 -11.766 1.00 98.00 96 GLU A O 1
ATOM 749 N N . PHE A 1 97 ? 4.973 -3.656 -11.436 1.00 96.94 97 PHE A N 1
ATOM 750 C CA . PHE A 1 97 ? 5.350 -3.253 -12.786 1.00 96.94 97 PHE A CA 1
ATOM 751 C C . PHE A 1 97 ? 6.786 -3.665 -13.119 1.00 96.94 97 PHE A C 1
ATOM 753 O O . PHE A 1 97 ? 7.011 -4.347 -14.110 1.00 96.94 97 PHE A O 1
ATOM 760 N N . LEU A 1 98 ? 7.774 -3.306 -12.297 1.00 96.81 98 LEU A N 1
ATOM 761 C CA . LEU A 1 98 ? 9.193 -3.579 -12.557 1.00 96.81 98 LEU A CA 1
ATOM 762 C C . LEU A 1 98 ? 9.551 -5.070 -12.567 1.00 96.81 98 LEU A C 1
ATOM 764 O O . LEU A 1 98 ? 10.516 -5.440 -13.243 1.00 96.81 98 LEU A O 1
ATOM 768 N N . HIS A 1 99 ? 8.791 -5.901 -11.852 1.00 97.50 99 HIS A N 1
ATOM 769 C CA . HIS A 1 99 ? 8.970 -7.354 -11.790 1.00 97.50 99 HIS A CA 1
ATOM 770 C C . HIS A 1 99 ? 8.137 -8.135 -12.813 1.00 97.50 99 HIS A C 1
ATOM 772 O O . HIS A 1 99 ? 8.152 -9.362 -12.758 1.00 97.50 99 HIS A O 1
ATOM 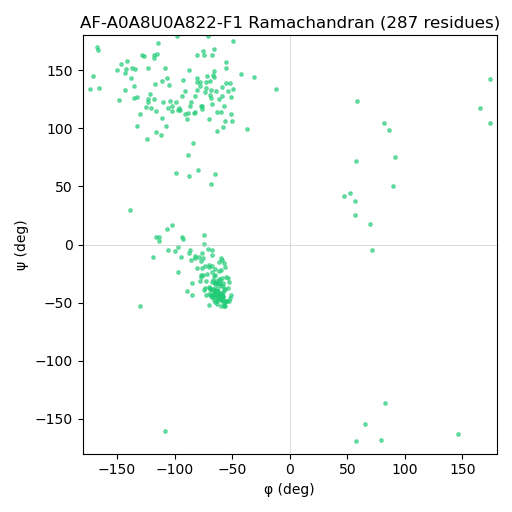778 N N . ASP A 1 100 ? 7.415 -7.461 -13.718 1.00 96.31 100 ASP A N 1
ATOM 779 C CA . ASP A 1 100 ? 6.543 -8.120 -14.706 1.00 96.31 100 ASP A CA 1
ATOM 780 C C . ASP A 1 100 ? 5.494 -9.020 -14.032 1.00 96.31 100 ASP A C 1
ATOM 782 O O . ASP A 1 100 ? 5.176 -10.112 -14.504 1.00 96.31 100 ASP A O 1
ATOM 786 N N . ALA A 1 101 ? 4.973 -8.581 -12.881 1.00 97.56 101 ALA A N 1
ATOM 787 C CA . ALA A 1 101 ? 3.986 -9.349 -12.144 1.00 97.56 101 ALA A CA 1
ATOM 788 C C . ALA A 1 101 ? 2.676 -9.411 -12.955 1.00 97.56 101 ALA A C 1
ATOM 790 O O . ALA A 1 101 ? 2.082 -8.363 -13.210 1.00 97.56 101 ALA A O 1
ATOM 791 N N . PRO A 1 102 ? 2.170 -10.610 -13.314 1.00 96.50 102 PRO A N 1
ATOM 792 C CA . PRO A 1 102 ? 0.916 -10.730 -14.065 1.00 96.50 102 PRO A CA 1
ATOM 793 C C . PRO A 1 102 ? -0.301 -10.356 -13.211 1.00 96.50 102 PRO A C 1
ATOM 795 O O . PRO A 1 102 ? -1.383 -10.103 -13.729 1.00 96.50 102 PRO A O 1
ATOM 798 N N . GLN A 1 103 ? -0.131 -10.331 -11.887 1.00 97.12 103 GLN A N 1
ATOM 799 C CA . GLN A 1 103 ? -1.154 -9.945 -10.929 1.00 97.12 103 GLN A CA 1
ATOM 800 C C . GLN A 1 103 ? -0.559 -9.009 -9.882 1.00 97.12 103 GLN A C 1
ATOM 802 O O . GLN A 1 103 ? 0.527 -9.266 -9.355 1.00 97.12 103 GLN A O 1
ATOM 807 N N . GLY A 1 104 ? -1.307 -7.959 -9.563 1.00 96.62 104 GLY A N 1
ATOM 808 C CA . GLY A 1 104 ? -1.137 -7.155 -8.360 1.00 96.62 104 GLY A CA 1
ATOM 809 C C . GLY A 1 104 ? -2.277 -7.422 -7.382 1.00 96.62 104 GLY A C 1
ATOM 810 O O . GLY A 1 104 ? -2.997 -8.415 -7.489 1.00 96.62 104 GLY A O 1
ATOM 811 N N . GLY A 1 105 ? -2.487 -6.506 -6.444 1.00 96.19 105 GLY A N 1
ATOM 812 C CA . GLY A 1 105 ? -3.639 -6.593 -5.562 1.00 96.19 105 GLY A CA 1
ATOM 813 C C . GLY A 1 105 ? -3.900 -5.316 -4.789 1.00 96.19 105 GLY A C 1
ATOM 814 O O . GLY A 1 105 ? -3.072 -4.409 -4.751 1.00 96.19 105 GLY A O 1
ATOM 815 N N . VAL A 1 106 ? -5.072 -5.247 -4.174 1.00 97.25 106 VAL A N 1
ATOM 816 C CA . VAL A 1 106 ? -5.436 -4.173 -3.251 1.00 97.25 106 VAL A CA 1
ATOM 817 C C . VAL A 1 106 ? -5.846 -4.793 -1.938 1.00 97.25 106 VAL A C 1
ATOM 819 O O . VAL A 1 106 ? -6.825 -5.534 -1.868 1.00 97.25 106 VAL A O 1
ATOM 822 N N . THR A 1 107 ? -5.097 -4.460 -0.897 1.00 98.25 107 THR A N 1
ATOM 823 C CA . THR A 1 107 ? -5.345 -4.907 0.466 1.00 98.25 107 THR A CA 1
ATOM 824 C C . THR A 1 107 ? -6.000 -3.771 1.241 1.00 98.25 107 THR A C 1
ATOM 826 O O . THR A 1 107 ? -5.410 -2.706 1.411 1.00 98.25 107 THR A O 1
ATOM 829 N N . LEU A 1 108 ? -7.213 -3.985 1.741 1.00 97.88 108 LEU A N 1
ATOM 830 C CA . LEU A 1 108 ? -7.783 -3.154 2.795 1.00 97.88 108 LEU A CA 1
ATOM 831 C C . LEU A 1 108 ? -7.422 -3.792 4.130 1.00 97.88 108 LEU A C 1
ATOM 833 O O . LEU A 1 108 ? -7.895 -4.882 4.454 1.00 97.88 108 LEU A O 1
ATOM 837 N N . GLN A 1 109 ? -6.571 -3.110 4.883 1.00 96.62 109 GLN A N 1
ATOM 838 C CA . GLN A 1 109 ? -6.035 -3.598 6.146 1.00 96.62 109 GLN A CA 1
ATOM 839 C C . GLN A 1 109 ? -6.594 -2.795 7.318 1.00 96.62 109 GLN A C 1
ATOM 841 O O . GLN A 1 109 ? -6.718 -1.572 7.238 1.00 96.62 109 GLN A O 1
ATOM 846 N N . GLN A 1 110 ? -6.885 -3.488 8.414 1.00 97.06 110 GLN A N 1
ATOM 847 C CA . GLN A 1 110 ? -6.997 -2.888 9.734 1.00 97.06 110 GLN A CA 1
ATOM 848 C C . GLN A 1 110 ? -5.578 -2.614 10.241 1.00 97.06 110 GLN A C 1
ATOM 850 O O . GLN A 1 110 ? -4.753 -3.522 10.339 1.00 97.06 110 GLN A O 1
ATOM 855 N N . LEU A 1 111 ? -5.274 -1.344 10.489 1.00 95.00 111 LEU A N 1
ATOM 856 C CA . LEU A 1 111 ? -3.926 -0.876 10.766 1.00 95.00 111 LEU A CA 1
ATOM 857 C C . LEU A 1 111 ? -3.405 -1.356 12.119 1.00 95.00 111 LEU A C 1
ATOM 859 O O . LEU A 1 111 ? -4.091 -1.308 13.138 1.00 95.00 111 LEU A O 1
ATOM 863 N N . THR A 1 112 ? -2.124 -1.702 12.116 1.00 91.81 112 THR A N 1
ATOM 864 C CA . THR A 1 112 ? -1.285 -1.850 13.304 1.00 91.81 112 THR A CA 1
ATOM 865 C C . THR A 1 112 ? -0.198 -0.765 13.271 1.00 91.81 112 THR A C 1
ATOM 867 O O . THR A 1 112 ? -0.054 -0.070 12.261 1.00 91.81 112 THR A O 1
ATOM 870 N N . PRO A 1 113 ? 0.611 -0.610 14.334 1.00 87.62 113 PRO A N 1
ATOM 871 C CA . PRO A 1 113 ? 1.790 0.261 14.302 1.00 87.62 113 PRO A CA 1
ATOM 872 C C . PRO A 1 113 ? 2.813 -0.077 13.202 1.00 87.62 113 PRO A C 1
ATOM 874 O O . PRO A 1 113 ? 3.702 0.730 12.922 1.00 87.62 113 PRO A O 1
ATOM 877 N N . LYS A 1 114 ? 2.735 -1.278 12.610 1.00 88.94 114 LYS A N 1
ATOM 878 C CA . LYS A 1 114 ? 3.689 -1.787 11.624 1.00 88.94 114 LYS A CA 1
ATOM 879 C C . LYS A 1 114 ? 3.236 -1.433 10.205 1.00 88.94 114 LYS A C 1
ATOM 881 O O . LYS A 1 114 ? 2.090 -1.661 9.826 1.00 88.94 114 LYS A O 1
ATOM 886 N N . LEU A 1 115 ? 4.164 -0.900 9.411 1.00 88.75 115 LEU A N 1
ATOM 887 C CA . LEU A 1 115 ? 3.913 -0.500 8.026 1.00 88.75 115 LEU A CA 1
ATOM 888 C C . LEU A 1 115 ? 3.497 -1.702 7.164 1.00 88.75 115 LEU A C 1
ATOM 890 O O . LEU A 1 115 ? 4.222 -2.696 7.098 1.00 88.75 115 LEU A O 1
ATOM 894 N N . ASP A 1 116 ? 2.342 -1.577 6.504 1.00 90.06 116 ASP A N 1
ATOM 895 C CA . ASP A 1 116 ? 1.767 -2.558 5.570 1.00 90.06 116 ASP A CA 1
ATOM 896 C C . ASP A 1 116 ? 1.778 -4.001 6.091 1.00 90.06 116 ASP A C 1
ATOM 898 O O . ASP A 1 116 ? 2.109 -4.951 5.383 1.00 90.06 116 ASP A O 1
ATOM 902 N N . ALA A 1 117 ? 1.445 -4.152 7.371 1.00 93.50 117 ALA A N 1
ATOM 903 C CA . ALA A 1 117 ? 1.374 -5.428 8.076 1.00 93.50 117 ALA A CA 1
ATOM 904 C C . ALA A 1 117 ? 0.140 -5.489 8.992 1.00 93.50 117 ALA A C 1
ATOM 906 O O . ALA A 1 117 ? 0.169 -6.092 10.066 1.00 93.50 117 ALA A O 1
ATOM 907 N N . GLY A 1 118 ? -0.926 -4.787 8.608 1.00 94.81 118 GLY A N 1
ATOM 908 C CA . GLY A 1 118 ? -2.216 -4.881 9.270 1.00 94.81 118 GLY A CA 1
ATOM 909 C C . GLY A 1 118 ? -2.958 -6.173 8.927 1.00 94.81 118 GLY A C 1
ATOM 910 O O . GLY A 1 118 ? -2.616 -6.87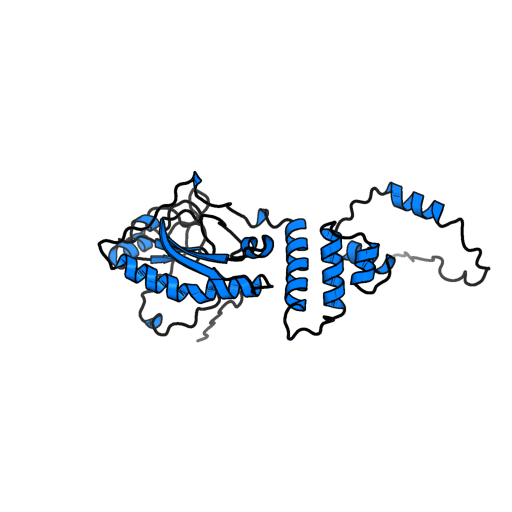5 7.973 1.00 94.81 118 GLY A O 1
ATOM 911 N N . SER A 1 119 ? -4.007 -6.474 9.688 1.00 97.44 119 SER A N 1
ATOM 912 C CA . SER A 1 119 ? -4.880 -7.615 9.403 1.00 97.44 119 SER A CA 1
ATOM 913 C C . SER A 1 119 ? -5.754 -7.312 8.186 1.00 97.44 119 SER A C 1
ATOM 915 O O . SER A 1 119 ? -6.317 -6.225 8.057 1.00 97.44 119 SER A O 1
ATOM 917 N N . ILE A 1 120 ? -5.873 -8.267 7.271 1.00 98.38 120 ILE A N 1
ATOM 918 C CA . ILE A 1 120 ? -6.599 -8.114 6.011 1.00 98.38 120 ILE A CA 1
ATOM 919 C C . ILE A 1 120 ? -8.100 -8.181 6.284 1.00 98.38 120 ILE A C 1
ATOM 921 O O . ILE A 1 120 ? -8.624 -9.220 6.682 1.00 98.38 120 ILE A O 1
ATOM 925 N N . VAL A 1 121 ? -8.796 -7.078 6.015 1.00 98.44 121 VAL A N 1
ATOM 926 C CA . VAL A 1 121 ? -10.262 -6.992 6.077 1.00 98.44 121 VAL A CA 1
ATOM 927 C C . VAL A 1 121 ? -10.870 -7.359 4.728 1.00 98.44 121 VAL A C 1
ATOM 929 O O . VAL A 1 121 ? -11.871 -8.065 4.661 1.00 98.44 121 VAL A O 1
ATOM 932 N N . ALA A 1 122 ? -10.255 -6.922 3.631 1.00 98.31 122 ALA A N 1
ATOM 933 C CA . ALA A 1 122 ? -10.625 -7.343 2.287 1.00 98.31 122 ALA A CA 1
ATOM 934 C C . ALA A 1 122 ? -9.403 -7.317 1.366 1.00 98.31 122 ALA A C 1
ATOM 936 O O . ALA A 1 122 ? -8.492 -6.508 1.540 1.00 98.31 122 ALA A O 1
ATOM 937 N N . PHE A 1 123 ? -9.404 -8.196 0.369 1.00 98.31 123 PHE A N 1
ATOM 938 C CA . PHE A 1 123 ? -8.380 -8.257 -0.664 1.00 98.31 123 PHE A CA 1
ATOM 939 C C . PHE A 1 123 ? -9.033 -8.476 -2.029 1.00 98.31 123 PHE A C 1
ATOM 941 O O . PHE A 1 123 ? -10.027 -9.199 -2.134 1.00 98.31 123 PHE A O 1
ATOM 948 N N . GLU A 1 124 ? -8.470 -7.855 -3.060 1.00 97.69 124 GLU A N 1
ATOM 949 C CA . GLU A 1 124 ? -8.830 -8.081 -4.459 1.00 97.69 124 GLU A CA 1
ATOM 950 C C . GLU A 1 124 ? -7.554 -8.277 -5.278 1.00 97.69 124 GLU A C 1
ATOM 952 O O . GLU A 1 124 ? -6.654 -7.436 -5.219 1.00 97.69 124 GLU A O 1
ATOM 957 N N . SER A 1 125 ? -7.484 -9.378 -6.033 1.00 97.69 125 SER A N 1
ATOM 958 C CA . SER A 1 125 ? -6.416 -9.596 -7.013 1.00 97.69 125 SER A CA 1
ATOM 959 C C . SER A 1 125 ? -6.739 -8.820 -8.284 1.00 97.69 125 SER A C 1
ATOM 961 O O . SER A 1 125 ? -7.889 -8.766 -8.713 1.00 97.69 125 SER A O 1
ATOM 963 N N . VAL A 1 126 ? -5.727 -8.206 -8.889 1.00 96.12 126 VAL A N 1
ATOM 964 C CA . VAL A 1 126 ? -5.895 -7.365 -10.077 1.00 96.12 126 VAL A CA 1
ATOM 965 C C . VAL A 1 126 ? -5.009 -7.900 -11.187 1.00 96.12 126 VAL A C 1
ATOM 967 O O . VAL A 1 126 ? -3.796 -7.976 -11.013 1.00 96.12 126 VAL A O 1
ATOM 970 N N . ASP A 1 127 ? -5.605 -8.237 -12.330 1.00 95.81 127 ASP A N 1
ATOM 971 C CA . ASP A 1 127 ? -4.864 -8.638 -13.527 1.00 95.81 127 ASP A CA 1
ATOM 972 C C . ASP A 1 127 ? -4.090 -7.441 -14.105 1.00 95.81 127 ASP A C 1
ATOM 974 O O . ASP A 1 127 ? -4.651 -6.368 -14.361 1.00 95.81 127 ASP A O 1
ATOM 978 N N . LEU A 1 128 ? -2.785 -7.623 -14.291 1.00 95.38 128 LEU A N 1
ATOM 979 C CA . LEU A 1 128 ? -1.852 -6.629 -14.819 1.00 95.38 128 LEU A CA 1
ATOM 980 C C . LEU A 1 128 ? -1.235 -7.058 -16.159 1.00 95.38 128 LEU A C 1
ATOM 982 O O . LEU A 1 128 ? -0.362 -6.360 -16.666 1.00 95.38 128 LEU A O 1
ATOM 986 N N . THR A 1 129 ? -1.680 -8.172 -16.745 1.00 93.06 129 THR A N 1
ATOM 987 C CA . THR A 1 129 ? -1.046 -8.804 -17.917 1.00 93.06 129 THR A CA 1
ATOM 988 C C . THR A 1 129 ? -0.906 -7.858 -19.120 1.00 93.06 129 THR A C 1
ATOM 990 O O . THR A 1 129 ? 0.116 -7.862 -19.801 1.00 93.06 129 THR A O 1
ATOM 993 N N . ASP A 1 130 ? -1.899 -7.004 -19.360 1.00 87.81 130 ASP A N 1
ATOM 994 C CA . ASP A 1 130 ? -1.936 -5.985 -20.422 1.00 87.81 130 ASP A CA 1
ATOM 995 C C . ASP A 1 130 ? -1.739 -4.545 -19.887 1.00 87.81 130 ASP A C 1
ATOM 997 O O . ASP A 1 130 ? -1.961 -3.556 -20.586 1.00 87.81 130 ASP A O 1
ATOM 1001 N N . ALA A 1 131 ? -1.294 -4.394 -18.634 1.00 88.06 131 ALA A N 1
ATOM 1002 C CA . ALA A 1 131 ? -0.948 -3.104 -18.040 1.00 88.06 131 ALA A CA 1
ATOM 1003 C C . ALA A 1 131 ? 0.523 -2.758 -18.317 1.00 88.06 131 ALA A C 1
ATOM 1005 O O . ALA A 1 131 ? 1.391 -2.874 -17.455 1.00 88.06 131 ALA A O 1
ATOM 1006 N N . HIS A 1 132 ? 0.808 -2.313 -19.539 1.00 87.62 132 HIS A N 1
ATOM 1007 C CA . HIS A 1 132 ? 2.189 -2.140 -19.999 1.00 87.62 132 HIS A CA 1
ATOM 1008 C C . HIS A 1 132 ? 2.923 -0.906 -19.449 1.00 87.62 132 HIS A C 1
ATOM 1010 O O . HIS A 1 132 ? 4.121 -0.773 -19.667 1.00 87.62 132 HIS A O 1
ATOM 1016 N N . THR A 1 133 ? 2.241 -0.015 -18.729 1.00 86.81 133 THR A N 1
ATOM 1017 C CA . THR A 1 133 ? 2.858 1.136 -18.053 1.00 86.81 133 THR A CA 1
ATOM 1018 C C . THR A 1 133 ? 2.550 1.105 -16.562 1.00 86.81 133 THR A C 1
ATOM 1020 O O . THR A 1 133 ? 1.488 0.638 -16.143 1.00 86.81 133 THR A O 1
ATOM 1023 N N . TRP A 1 134 ? 3.430 1.666 -15.736 1.00 90.06 134 TRP A N 1
ATOM 1024 C CA . TRP A 1 134 ? 3.184 1.854 -14.309 1.00 90.06 134 TRP A CA 1
ATOM 1025 C C . TRP A 1 134 ? 1.927 2.695 -14.068 1.00 90.06 134 TRP A C 1
ATOM 1027 O O . TRP A 1 134 ? 1.159 2.420 -13.146 1.00 90.06 134 TRP A O 1
ATOM 1037 N N . ALA A 1 135 ? 1.665 3.685 -14.926 1.00 82.38 135 ALA A N 1
ATOM 1038 C CA . ALA A 1 135 ? 0.425 4.455 -14.881 1.00 82.38 135 ALA A CA 1
ATOM 1039 C C . ALA A 1 135 ? -0.819 3.566 -15.075 1.00 82.38 135 ALA A C 1
ATOM 1041 O O . ALA A 1 135 ? -1.778 3.701 -14.313 1.00 82.38 135 ALA A O 1
ATOM 1042 N N . ALA A 1 136 ? -0.791 2.627 -16.030 1.00 82.56 136 ALA A N 1
ATOM 1043 C CA . ALA A 1 136 ? -1.875 1.669 -16.250 1.00 82.56 136 ALA A CA 1
ATOM 1044 C C . ALA A 1 136 ? -2.023 0.693 -15.071 1.00 82.56 136 ALA A C 1
ATOM 1046 O O . ALA A 1 136 ? -3.140 0.460 -14.607 1.00 82.56 136 ALA A O 1
ATOM 1047 N N . VAL A 1 137 ? -0.907 0.187 -14.528 1.00 89.00 137 VAL A N 1
ATOM 1048 C CA . VAL A 1 137 ? -0.904 -0.653 -13.317 1.00 89.00 137 VAL A CA 1
ATOM 1049 C C . VAL A 1 137 ? -1.569 0.088 -12.159 1.00 89.00 137 VAL A C 1
ATOM 1051 O O . VAL A 1 137 ? -2.533 -0.403 -11.569 1.00 89.00 137 VAL A O 1
ATOM 1054 N N . ARG A 1 138 ? -1.122 1.315 -11.868 1.00 87.00 138 ARG A N 1
ATOM 1055 C CA . ARG A 1 138 ? -1.709 2.148 -10.813 1.00 87.00 138 ARG A CA 1
ATOM 1056 C C . ARG A 1 138 ? -3.186 2.406 -11.054 1.00 87.00 138 ARG A C 1
ATOM 1058 O O . ARG A 1 138 ? -3.966 2.282 -10.119 1.00 87.00 138 ARG A O 1
ATOM 1065 N N . GLN A 1 139 ? -3.591 2.743 -12.273 1.00 82.56 139 GLN A N 1
ATOM 1066 C CA . GLN A 1 139 ? -5.001 2.973 -12.575 1.00 82.56 139 GLN A CA 1
ATOM 1067 C C . GLN A 1 139 ? -5.854 1.762 -12.179 1.00 82.56 139 GLN A C 1
ATOM 1069 O O . GLN A 1 139 ? -6.831 1.930 -11.453 1.00 82.56 139 GLN A O 1
ATOM 1074 N N . ARG A 1 140 ? -5.455 0.546 -12.568 1.00 86.94 140 ARG A N 1
ATOM 1075 C CA . ARG A 1 140 ? -6.198 -0.681 -12.239 1.00 86.94 140 ARG A CA 1
ATOM 1076 C C . ARG A 1 140 ? -6.302 -0.924 -10.740 1.00 86.94 140 ARG A C 1
ATOM 1078 O O . ARG A 1 140 ? -7.399 -1.160 -10.239 1.00 86.94 140 ARG A O 1
ATOM 1085 N N . LEU A 1 141 ? -5.185 -0.798 -10.022 1.00 86.50 141 LEU A N 1
ATOM 1086 C CA . LEU A 1 141 ? -5.157 -0.953 -8.566 1.00 86.50 141 LEU A CA 1
ATOM 1087 C C . LEU A 1 141 ? -6.076 0.073 -7.882 1.00 86.50 141 LEU A C 1
ATOM 1089 O O . LEU A 1 141 ? -6.888 -0.267 -7.027 1.00 86.50 141 LEU A O 1
ATOM 1093 N N . PHE A 1 142 ? -6.018 1.346 -8.266 1.00 84.06 142 PHE A N 1
ATOM 1094 C CA . PHE A 1 142 ? -6.864 2.356 -7.629 1.00 84.06 142 PHE A CA 1
ATOM 1095 C C . PHE A 1 142 ? -8.347 2.187 -8.002 1.00 84.06 142 PHE A C 1
ATOM 1097 O O . PHE A 1 142 ? -9.199 2.333 -7.127 1.00 84.06 142 PHE A O 1
ATOM 1104 N N . CYS A 1 143 ? -8.670 1.802 -9.243 1.00 82.19 143 CYS A N 1
ATOM 1105 C CA . CYS A 1 143 ? -10.047 1.616 -9.718 1.00 82.19 143 CYS A CA 1
ATOM 1106 C C . CYS A 1 143 ? -10.860 0.598 -8.905 1.00 82.19 143 CYS A C 1
ATOM 1108 O O . CYS A 1 143 ? -12.063 0.795 -8.740 1.00 82.19 143 CYS A O 1
ATOM 1110 N N . VAL A 1 144 ? -10.237 -0.454 -8.362 1.00 85.00 144 VAL A N 1
ATOM 1111 C CA . VAL A 1 144 ? -10.958 -1.467 -7.565 1.00 85.00 144 VAL A CA 1
ATOM 1112 C C . VAL A 1 144 ? -11.169 -1.056 -6.102 1.00 85.00 144 VAL A C 1
ATOM 1114 O O . VAL A 1 144 ? -11.973 -1.665 -5.399 1.00 85.00 144 VAL A O 1
ATOM 1117 N N . SER A 1 145 ? -10.513 0.008 -5.629 1.00 84.94 145 SER A N 1
ATOM 1118 C CA . SER A 1 145 ? -10.528 0.401 -4.210 1.00 84.94 145 SER A CA 1
ATOM 1119 C C . SER A 1 145 ? -11.935 0.654 -3.621 1.00 84.94 145 SER A C 1
ATOM 1121 O O . SER A 1 145 ? -12.166 0.219 -2.493 1.00 84.94 145 SER A O 1
ATOM 1123 N N . PRO A 1 146 ? -12.919 1.271 -4.321 1.00 83.12 146 PRO A N 1
ATOM 1124 C CA . PRO A 1 146 ? -14.272 1.439 -3.775 1.00 83.12 146 PRO A CA 1
ATOM 1125 C C . PRO A 1 146 ? -14.974 0.108 -3.520 1.00 83.12 146 PRO A C 1
ATOM 1127 O O . PRO A 1 146 ? -15.686 -0.033 -2.529 1.00 83.12 146 PRO A O 1
ATOM 1130 N N . ILE A 1 147 ? -14.757 -0.869 -4.406 1.00 83.44 147 ILE A N 1
ATOM 1131 C CA . ILE A 1 147 ? -15.341 -2.208 -4.298 1.00 83.44 147 ILE A CA 1
ATOM 1132 C C . ILE A 1 147 ? -14.728 -2.930 -3.097 1.00 83.44 147 ILE A C 1
ATOM 1134 O O . ILE A 1 147 ? -15.457 -3.516 -2.298 1.00 83.44 147 ILE A O 1
ATOM 1138 N N . VAL A 1 148 ? -13.405 -2.831 -2.923 1.00 91.44 148 VAL A N 1
ATOM 1139 C CA . VAL A 1 148 ? -12.706 -3.416 -1.770 1.00 91.44 148 VAL A CA 1
ATOM 1140 C C . VAL A 1 148 ? -13.170 -2.782 -0.457 1.00 91.44 148 VAL A C 1
ATOM 1142 O O . VAL A 1 148 ? -13.405 -3.507 0.506 1.00 91.44 148 VAL A O 1
ATOM 1145 N N . LEU A 1 149 ? -13.372 -1.459 -0.412 1.00 90.94 149 LEU A N 1
ATOM 1146 C CA . LEU A 1 149 ? -13.924 -0.794 0.772 1.00 90.94 149 LEU A CA 1
ATOM 1147 C C . LEU A 1 149 ? -15.340 -1.266 1.082 1.00 90.94 149 LEU A C 1
ATOM 1149 O O . LEU A 1 149 ? -15.610 -1.629 2.220 1.00 90.94 149 LEU A O 1
ATOM 1153 N N . ALA A 1 150 ? -16.229 -1.291 0.086 1.00 87.62 150 ALA A N 1
ATOM 1154 C CA . ALA A 1 150 ? -17.602 -1.743 0.281 1.00 87.62 150 ALA A CA 1
ATOM 1155 C C . ALA A 1 150 ? -17.648 -3.181 0.823 1.00 87.62 150 ALA A C 1
ATOM 1157 O O . ALA A 1 150 ? -18.348 -3.443 1.800 1.00 87.62 150 ALA A O 1
ATOM 1158 N N . ARG A 1 151 ? -16.841 -4.084 0.249 1.00 93.69 151 ARG A N 1
ATOM 1159 C CA . ARG A 1 151 ? -16.700 -5.464 0.731 1.00 93.69 151 ARG A CA 1
ATOM 1160 C C . ARG A 1 151 ? -16.148 -5.512 2.155 1.00 93.69 151 ARG A C 1
ATOM 1162 O O . ARG A 1 151 ? -16.671 -6.243 2.984 1.00 93.69 151 ARG A O 1
ATOM 1169 N N . GLY A 1 152 ? -15.132 -4.707 2.458 1.00 95.31 152 GLY A N 1
ATOM 1170 C CA . GLY A 1 152 ? -14.556 -4.643 3.797 1.00 95.31 152 GLY A CA 1
ATOM 1171 C C . GLY A 1 152 ? -15.539 -4.152 4.858 1.00 95.31 152 GLY A C 1
ATOM 1172 O O . GLY A 1 152 ? -15.594 -4.717 5.943 1.00 95.31 152 GLY A O 1
ATOM 1173 N N . ILE A 1 153 ? -16.368 -3.153 4.543 1.00 92.94 153 ILE A N 1
ATOM 1174 C CA . ILE A 1 153 ? -17.433 -2.704 5.450 1.00 92.94 153 ILE A CA 1
ATOM 1175 C C . ILE A 1 153 ? -18.486 -3.801 5.646 1.00 92.94 153 ILE A C 1
ATOM 1177 O O . ILE A 1 153 ? -18.900 -4.031 6.776 1.00 92.94 153 ILE A O 1
ATOM 1181 N N . GLN A 1 154 ? -18.881 -4.513 4.585 1.00 92.62 154 GLN A N 1
ATOM 1182 C CA . GLN A 1 154 ? -19.807 -5.648 4.695 1.00 92.62 154 GLN A CA 1
ATOM 1183 C C . GLN A 1 154 ? -19.245 -6.768 5.574 1.00 92.62 154 GLN A C 1
ATOM 1185 O O . GLN A 1 154 ? -19.970 -7.304 6.403 1.00 92.62 154 GLN A O 1
ATOM 1190 N N . HIS A 1 155 ? -17.956 -7.085 5.435 1.00 96.00 155 HIS A N 1
ATOM 1191 C CA . HIS A 1 155 ? -17.280 -8.045 6.302 1.00 96.00 155 HIS A CA 1
ATOM 1192 C C . HIS A 1 155 ? -17.336 -7.611 7.771 1.00 96.00 155 HIS A C 1
ATOM 1194 O O . HIS A 1 155 ? -17.732 -8.397 8.615 1.00 96.00 155 HIS A O 1
ATOM 1200 N N . LEU A 1 156 ? -17.034 -6.348 8.086 1.00 92.31 156 LEU A N 1
ATOM 1201 C CA . LEU A 1 156 ? -17.087 -5.851 9.470 1.00 92.31 156 LEU A CA 1
ATOM 1202 C C . LEU A 1 156 ? -18.507 -5.783 10.059 1.00 92.31 156 LEU A C 1
ATOM 1204 O O . LEU A 1 156 ? -18.661 -5.696 11.274 1.00 92.31 156 LEU A O 1
ATOM 1208 N N . GLN A 1 157 ? -19.546 -5.795 9.221 1.00 91.38 157 GLN A N 1
ATOM 1209 C CA . GLN A 1 157 ? -20.941 -5.891 9.664 1.00 91.38 157 GLN A CA 1
ATOM 1210 C C . GLN A 1 157 ? -21.362 -7.332 9.990 1.00 91.38 157 GLN A C 1
ATOM 1212 O O . GLN A 1 157 ? -22.347 -7.525 10.705 1.00 91.38 157 GLN A O 1
ATOM 1217 N N . ASP A 1 158 ? -20.644 -8.330 9.475 1.00 93.88 158 ASP A N 1
ATOM 1218 C CA . ASP A 1 158 ? -20.848 -9.738 9.797 1.00 93.88 158 ASP A CA 1
ATOM 1219 C C . ASP A 1 158 ? -20.109 -10.078 11.096 1.00 93.88 158 ASP A C 1
ATOM 1221 O O . ASP A 1 158 ? -18.882 -10.083 11.157 1.00 93.88 158 ASP A O 1
ATOM 1225 N N . SER A 1 159 ? -20.859 -10.400 12.151 1.00 91.38 159 SER A N 1
ATOM 1226 C CA . SER A 1 159 ? -20.294 -10.715 13.467 1.00 91.38 159 SER A CA 1
ATOM 1227 C C . SER A 1 159 ? -19.481 -12.013 13.516 1.00 91.38 159 SER A C 1
ATOM 1229 O O . SER A 1 159 ? -18.863 -12.291 14.541 1.00 91.38 159 SER A O 1
ATOM 1231 N N . SER A 1 160 ? -19.507 -12.824 12.456 1.00 94.94 160 SER A N 1
ATOM 1232 C CA . SER A 1 160 ? -18.691 -14.035 12.327 1.00 94.94 160 SER A CA 1
ATOM 1233 C C . SER A 1 160 ? -17.377 -13.812 11.573 1.00 94.94 160 SER A C 1
ATOM 1235 O O . SER A 1 160 ? -16.521 -14.699 11.566 1.00 94.94 160 SER A O 1
ATOM 1237 N N . PHE A 1 161 ? -17.212 -12.652 10.933 1.00 96.06 161 PHE A N 1
ATOM 1238 C CA . PHE A 1 161 ? -16.007 -12.324 10.192 1.00 96.06 161 PHE A CA 1
ATOM 1239 C C . PHE A 1 161 ? -14.898 -11.850 11.131 1.00 96.06 161 PHE A C 1
ATOM 1241 O O . PHE A 1 161 ? -15.088 -10.946 11.941 1.00 96.06 161 PHE A O 1
ATOM 1248 N N . GLU A 1 162 ? -13.703 -12.400 10.939 1.00 95.19 162 GLU A N 1
ATOM 1249 C CA . GLU A 1 162 ? -12.491 -11.971 11.629 1.00 95.19 162 GLU A CA 1
ATOM 1250 C C . GLU A 1 162 ? -11.436 -11.541 10.598 1.00 95.19 162 GLU A C 1
ATOM 1252 O O . GLU A 1 162 ? -11.155 -12.300 9.660 1.00 95.19 162 GLU A O 1
ATOM 1257 N N . PRO A 1 163 ? -10.828 -10.345 10.739 1.00 96.81 163 PRO A N 1
ATOM 1258 C CA . PRO A 1 163 ? -9.724 -9.920 9.887 1.00 96.81 163 PRO A CA 1
ATOM 1259 C C . PRO A 1 163 ? -8.559 -10.917 9.901 1.00 96.81 163 PRO A C 1
ATOM 1261 O O . PRO A 1 163 ? -8.145 -11.421 10.945 1.00 96.81 163 PRO A O 1
ATOM 1264 N N . VAL A 1 164 ? -7.972 -11.166 8.732 1.00 97.62 164 VAL A N 1
ATOM 1265 C CA . VAL A 1 164 ? -6.920 -12.177 8.578 1.00 97.62 164 VAL A CA 1
ATOM 1266 C C . VAL A 1 164 ? -5.548 -11.561 8.826 1.00 97.62 164 VAL A C 1
ATOM 1268 O O . VAL A 1 164 ? -5.032 -10.815 7.993 1.00 97.62 164 VAL A O 1
ATOM 1271 N N . SER A 1 165 ? -4.926 -11.896 9.950 1.00 96.38 165 SER A N 1
ATOM 1272 C CA . SER A 1 165 ? -3.525 -11.551 10.214 1.00 96.38 165 SER A CA 1
ATOM 1273 C C . SER A 1 165 ? -2.578 -12.410 9.374 1.00 96.38 165 SER A C 1
ATOM 1275 O O . SER A 1 165 ? -2.793 -13.611 9.219 1.00 96.38 165 SER A O 1
ATOM 1277 N N . VAL A 1 166 ? -1.521 -11.795 8.845 1.00 96.50 166 VAL A N 1
ATOM 1278 C CA . VAL A 1 166 ? -0.455 -12.482 8.101 1.00 96.50 166 VAL A CA 1
ATOM 1279 C C . VAL A 1 166 ? 0.771 -12.587 9.016 1.00 96.50 166 VAL A C 1
ATOM 1281 O O . VAL A 1 166 ? 1.207 -11.543 9.510 1.00 96.50 166 VAL A O 1
ATOM 1284 N N . PRO A 1 167 ? 1.308 -13.796 9.280 1.00 96.06 167 PRO A N 1
ATOM 1285 C CA . PRO A 1 167 ? 2.541 -13.970 10.045 1.00 96.06 167 PRO A CA 1
ATOM 1286 C C . PRO A 1 167 ? 3.709 -13.186 9.446 1.00 96.06 167 PRO A C 1
ATOM 1288 O O . PRO A 1 167 ? 3.766 -12.963 8.238 1.00 96.06 167 PRO A O 1
ATOM 1291 N N . ASP A 1 168 ? 4.661 -12.782 10.282 1.00 93.88 168 ASP A N 1
ATOM 1292 C CA . ASP A 1 168 ? 5.766 -11.922 9.854 1.00 93.88 168 ASP A CA 1
ATOM 1293 C C . ASP A 1 168 ? 6.645 -12.575 8.778 1.00 93.88 168 ASP A C 1
ATOM 1295 O O . ASP A 1 168 ? 7.130 -11.884 7.880 1.00 93.88 168 ASP A O 1
ATOM 1299 N N . GLU A 1 169 ? 6.808 -13.894 8.853 1.00 96.06 169 GLU A N 1
ATOM 1300 C CA . GLU A 1 169 ? 7.503 -14.731 7.876 1.00 96.06 169 GLU A CA 1
ATOM 1301 C C . GLU A 1 169 ? 6.791 -14.834 6.517 1.00 96.06 169 GLU A C 1
ATOM 1303 O O . GLU A 1 169 ? 7.453 -15.073 5.508 1.00 96.06 169 GLU A O 1
ATOM 1308 N N . ASP A 1 170 ? 5.475 -14.604 6.480 1.00 97.00 170 ASP A N 1
ATOM 1309 C CA . ASP A 1 170 ? 4.641 -14.682 5.274 1.00 97.00 170 ASP A CA 1
ATOM 1310 C C . ASP A 1 170 ? 4.419 -13.305 4.622 1.00 97.00 170 ASP A C 1
ATOM 1312 O O . ASP A 1 170 ? 3.760 -13.184 3.583 1.00 97.00 170 ASP A O 1
ATOM 1316 N N . LEU A 1 171 ? 4.943 -12.235 5.227 1.00 97.38 171 LEU A N 1
ATOM 1317 C CA . LEU A 1 171 ? 4.853 -10.893 4.669 1.00 97.38 171 LEU A CA 1
ATOM 1318 C C . LEU A 1 171 ? 5.865 -10.691 3.533 1.00 97.38 171 LEU A C 1
ATOM 1320 O O . LEU A 1 171 ? 7.037 -11.054 3.626 1.00 97.38 171 LEU A O 1
ATOM 1324 N N . GLY A 1 172 ? 5.427 -10.000 2.481 1.00 96.81 172 GLY A N 1
ATOM 1325 C CA . GLY A 1 172 ? 6.226 -9.759 1.280 1.00 96.81 172 GLY A CA 1
ATOM 1326 C C . GLY A 1 172 ? 7.382 -8.783 1.480 1.00 96.81 172 GLY A C 1
ATOM 1327 O O . GLY A 1 172 ? 7.564 -8.196 2.549 1.00 96.81 172 GLY A O 1
ATOM 1328 N N . THR A 1 173 ? 8.154 -8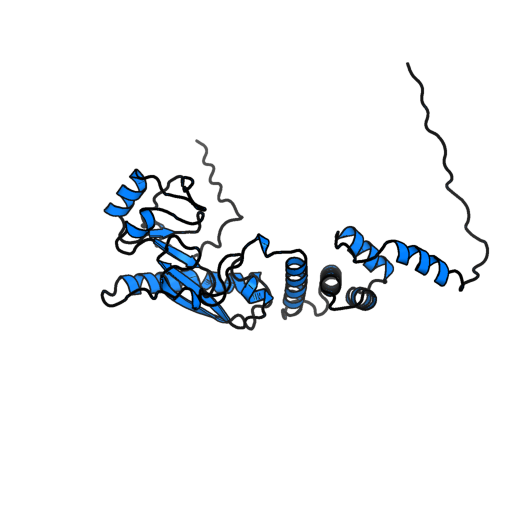.532 0.425 1.00 97.25 173 THR A N 1
ATOM 1329 C CA . THR A 1 173 ? 9.244 -7.551 0.482 1.00 97.25 173 THR A CA 1
ATOM 1330 C C . THR A 1 173 ? 8.689 -6.146 0.719 1.00 97.25 173 THR A C 1
ATOM 1332 O O . THR A 1 173 ? 7.732 -5.724 0.069 1.00 97.25 173 THR A O 1
ATOM 1335 N N . LEU A 1 174 ? 9.281 -5.434 1.680 1.00 95.88 174 LEU A N 1
ATOM 1336 C CA . LEU A 1 174 ? 8.945 -4.052 1.999 1.00 95.88 174 LEU A CA 1
ATOM 1337 C C . LEU A 1 174 ? 9.894 -3.116 1.260 1.00 95.88 174 LEU A C 1
ATOM 1339 O O . LEU A 1 174 ? 11.092 -3.127 1.530 1.00 95.88 174 LEU A O 1
ATOM 1343 N N . TYR A 1 175 ? 9.336 -2.322 0.351 1.00 95.25 175 TYR A N 1
ATOM 1344 C CA . TYR A 1 175 ? 10.086 -1.390 -0.474 1.00 95.25 175 TYR A CA 1
ATOM 1345 C C . TYR A 1 175 ? 9.881 0.061 -0.040 1.00 95.25 175 TYR A C 1
ATOM 1347 O O . TYR A 1 175 ? 8.779 0.493 0.315 1.00 95.25 175 TYR A O 1
ATOM 1355 N N . TYR A 1 176 ? 10.948 0.839 -0.138 1.00 91.88 176 TYR A N 1
ATOM 1356 C CA . TYR A 1 176 ? 11.014 2.241 0.234 1.00 91.88 176 TYR A CA 1
ATOM 1357 C C . TYR A 1 176 ? 11.344 3.116 -0.977 1.00 91.88 176 TYR A C 1
ATOM 1359 O O . TYR A 1 176 ? 11.891 2.665 -1.981 1.00 91.88 176 TYR A O 1
ATOM 1367 N N . LEU A 1 177 ? 11.099 4.426 -0.858 1.00 87.25 177 LEU A N 1
ATOM 1368 C CA . LEU A 1 177 ? 11.554 5.388 -1.871 1.00 87.25 177 LEU A CA 1
ATOM 1369 C C . LEU A 1 177 ? 13.080 5.368 -2.051 1.00 87.25 177 LEU A C 1
ATOM 1371 O O . LEU A 1 177 ? 13.559 5.621 -3.151 1.00 87.25 177 LEU A O 1
ATOM 1375 N N . SER A 1 178 ? 13.839 5.030 -1.003 1.00 88.50 178 SER A N 1
ATOM 1376 C CA . SER A 1 178 ? 15.295 4.863 -1.078 1.00 88.50 178 SER A CA 1
ATOM 1377 C C . SER A 1 178 ? 15.731 3.705 -1.979 1.00 88.50 178 SER A C 1
ATOM 1379 O O . SER A 1 178 ? 16.858 3.722 -2.467 1.00 88.50 178 SER A O 1
ATOM 1381 N N . ASP A 1 179 ? 14.852 2.734 -2.242 1.00 92.62 179 ASP A N 1
ATOM 1382 C CA . ASP A 1 179 ? 15.144 1.608 -3.136 1.00 92.62 179 ASP A CA 1
ATOM 1383 C C . ASP A 1 179 ? 15.015 2.003 -4.618 1.00 92.62 179 ASP A C 1
ATOM 1385 O O . ASP A 1 179 ? 15.469 1.276 -5.505 1.00 92.62 179 ASP A O 1
ATOM 1389 N N . VAL A 1 180 ? 14.463 3.189 -4.913 1.00 89.50 180 VAL A N 1
ATOM 1390 C CA . VAL A 1 180 ? 14.363 3.766 -6.265 1.00 89.50 180 VAL A CA 1
ATOM 1391 C C . VAL A 1 180 ? 15.705 4.388 -6.679 1.00 89.50 180 VAL A C 1
ATOM 1393 O O . VAL A 1 180 ? 15.855 5.595 -6.877 1.00 89.50 180 VAL A O 1
ATOM 1396 N N . THR A 1 181 ? 16.713 3.526 -6.798 1.00 91.75 181 THR A N 1
ATOM 1397 C CA . THR A 1 181 ? 18.066 3.868 -7.261 1.00 91.75 181 THR A CA 1
ATOM 1398 C C . THR A 1 181 ? 18.084 4.311 -8.730 1.00 91.75 181 THR A C 1
ATOM 1400 O O . THR A 1 181 ? 17.134 4.067 -9.473 1.00 91.75 181 THR A O 1
ATOM 1403 N N . LEU A 1 182 ? 19.204 4.871 -9.204 1.00 83.69 182 LEU A N 1
ATOM 1404 C CA . LEU A 1 182 ? 19.392 5.205 -10.628 1.00 83.69 182 LEU A CA 1
ATOM 1405 C C . LEU A 1 182 ? 19.149 4.008 -11.561 1.00 83.69 182 LEU A C 1
ATOM 1407 O O . LEU A 1 182 ? 18.540 4.158 -12.616 1.00 83.69 182 LEU A O 1
ATOM 1411 N N . ARG A 1 183 ? 19.554 2.797 -11.151 1.00 88.62 183 ARG A N 1
ATOM 1412 C CA . ARG A 1 183 ? 19.283 1.571 -11.920 1.00 88.62 183 ARG A CA 1
ATOM 1413 C C . ARG A 1 183 ? 17.787 1.288 -12.014 1.00 88.62 183 ARG A C 1
ATOM 1415 O O . ARG A 1 183 ? 17.297 0.931 -13.077 1.00 88.62 183 ARG A O 1
ATOM 1422 N N . VAL A 1 184 ? 17.054 1.460 -10.916 1.00 89.50 184 VAL A N 1
ATOM 1423 C CA . VAL A 1 184 ? 15.594 1.290 -10.898 1.00 89.50 184 VAL A CA 1
ATOM 1424 C C . VAL A 1 184 ? 14.910 2.337 -11.778 1.00 89.50 184 VAL A C 1
ATOM 1426 O O . VAL A 1 184 ? 14.003 1.989 -12.528 1.00 89.50 184 VAL A O 1
ATOM 1429 N N . GLN A 1 185 ? 15.377 3.587 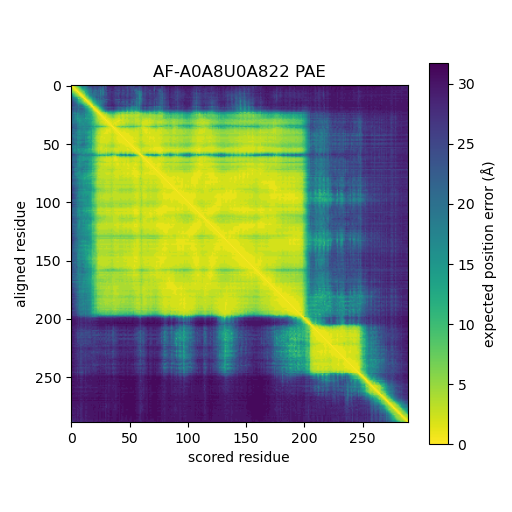-11.755 1.00 85.69 185 GLN A N 1
ATOM 1430 C CA . GLN A 1 185 ? 14.861 4.659 -12.612 1.00 85.69 185 GLN A CA 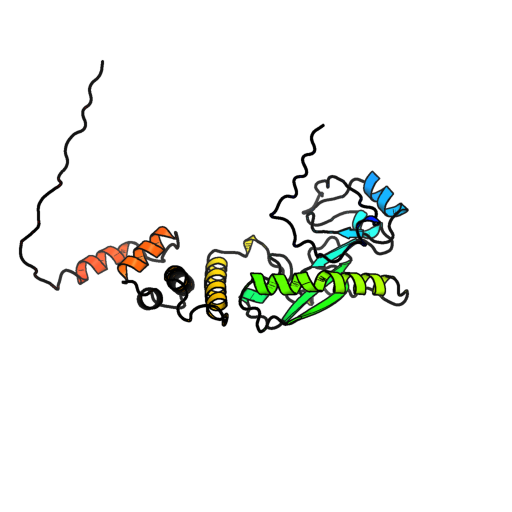1
ATOM 1431 C C . GLN A 1 185 ? 15.092 4.365 -14.101 1.00 85.69 185 GLN A C 1
ATOM 1433 O O . GLN A 1 185 ? 14.162 4.498 -14.894 1.00 85.69 185 GLN A O 1
ATOM 1438 N N . ALA A 1 186 ? 16.284 3.888 -14.473 1.00 82.38 186 ALA A N 1
ATOM 1439 C CA . ALA A 1 186 ? 16.578 3.461 -15.840 1.00 82.38 186 ALA A CA 1
ATOM 1440 C C . ALA A 1 186 ? 15.686 2.283 -16.281 1.00 82.38 186 ALA A C 1
ATOM 1442 O O . ALA A 1 186 ? 15.132 2.310 -17.380 1.00 82.38 186 ALA A O 1
ATOM 1443 N N . ARG A 1 187 ? 15.467 1.287 -15.402 1.00 90.31 187 ARG A N 1
ATOM 1444 C CA . ARG A 1 187 ? 14.564 0.147 -15.671 1.00 90.31 187 ARG A CA 1
ATOM 1445 C C . ARG A 1 187 ? 13.138 0.617 -15.890 1.00 90.31 187 ARG A C 1
ATOM 1447 O O . ARG A 1 187 ? 12.486 0.179 -16.830 1.00 90.31 187 ARG A O 1
ATOM 1454 N N . TYR A 1 188 ? 12.662 1.494 -15.014 1.00 89.62 188 TYR A N 1
ATOM 1455 C CA . TYR A 1 188 ? 11.345 2.101 -15.125 1.00 89.62 188 TYR A CA 1
ATOM 1456 C C . TYR A 1 188 ? 11.183 2.817 -16.469 1.00 89.62 188 TYR A C 1
ATOM 1458 O O . TYR A 1 188 ? 10.243 2.502 -17.191 1.00 89.62 188 TYR A O 1
ATOM 1466 N N . LEU A 1 189 ? 12.114 3.710 -16.829 1.00 86.50 189 LEU A N 1
ATOM 1467 C CA . LEU A 1 189 ? 12.052 4.484 -18.071 1.00 86.50 189 LEU A CA 1
ATOM 1468 C C . LEU A 1 189 ? 11.992 3.568 -19.294 1.00 86.50 189 LEU A C 1
ATOM 1470 O O . LEU A 1 189 ? 11.128 3.725 -20.151 1.00 86.50 189 LEU A O 1
ATOM 1474 N N . LEU A 1 190 ? 12.868 2.566 -19.339 1.00 86.50 190 LEU A N 1
ATOM 1475 C CA . LEU A 1 190 ? 12.874 1.586 -20.411 1.00 86.50 190 LEU A CA 1
ATOM 1476 C C . LEU A 1 190 ? 11.524 0.874 -20.539 1.00 86.50 190 LEU A C 1
ATOM 1478 O O . LEU A 1 190 ? 10.980 0.763 -21.638 1.00 86.50 190 LEU A O 1
ATOM 1482 N N . LYS A 1 191 ? 11.004 0.347 -19.425 1.00 88.56 191 LYS A N 1
ATOM 1483 C CA . LYS A 1 191 ? 9.749 -0.408 -19.425 1.00 88.56 191 LYS A CA 1
ATOM 1484 C C . LYS A 1 191 ? 8.562 0.470 -19.788 1.00 88.56 191 LYS A C 1
ATOM 1486 O O . LYS A 1 191 ? 7.699 0.012 -20.527 1.00 88.56 191 LYS A O 1
ATOM 1491 N N . GLU A 1 192 ? 8.537 1.713 -19.316 1.00 86.31 192 GLU A N 1
ATOM 1492 C CA . GLU A 1 192 ? 7.537 2.694 -19.728 1.00 86.31 192 GLU A CA 1
ATOM 1493 C C . GLU A 1 192 ? 7.548 2.872 -21.238 1.00 86.31 192 GLU A C 1
ATOM 1495 O O . GLU A 1 192 ? 6.507 2.733 -21.868 1.00 86.31 192 GLU A O 1
ATOM 1500 N N . ILE A 1 193 ? 8.715 3.078 -21.846 1.00 82.19 193 ILE A N 1
ATOM 1501 C CA . ILE A 1 193 ? 8.797 3.300 -23.290 1.00 82.19 193 ILE A CA 1
ATOM 1502 C C . ILE A 1 193 ? 8.392 2.051 -24.075 1.00 82.19 193 ILE A C 1
ATOM 1504 O O . ILE A 1 193 ? 7.582 2.163 -24.996 1.00 82.19 193 ILE A O 1
ATOM 1508 N N . LYS A 1 194 ? 8.848 0.853 -23.664 1.00 82.94 194 LYS A N 1
ATOM 1509 C CA . LYS A 1 194 ? 8.352 -0.423 -24.226 1.00 82.94 194 LYS A CA 1
ATOM 1510 C C . LYS A 1 194 ? 6.829 -0.476 -24.170 1.00 82.94 194 LYS A C 1
ATOM 1512 O O . LYS A 1 194 ? 6.185 -0.832 -25.151 1.00 82.94 194 LYS A O 1
ATOM 1517 N N . GLY A 1 195 ? 6.256 -0.110 -23.028 1.00 83.94 195 GLY A N 1
ATOM 1518 C CA . GLY A 1 195 ? 4.820 -0.145 -22.819 1.00 83.94 195 GLY A CA 1
ATOM 1519 C C . GLY A 1 195 ? 4.044 0.886 -23.623 1.00 83.94 195 GLY A C 1
ATOM 1520 O O . GLY A 1 195 ? 2.968 0.573 -24.125 1.00 83.94 195 GLY A O 1
ATOM 1521 N N . VAL A 1 196 ? 4.587 2.093 -23.791 1.00 75.00 196 VAL A N 1
ATOM 1522 C CA . VAL A 1 196 ? 4.019 3.126 -24.662 1.00 75.00 196 VAL A CA 1
ATOM 1523 C C . VAL A 1 196 ? 4.012 2.653 -26.114 1.00 75.00 196 VAL A C 1
ATOM 1525 O O . VAL A 1 196 ? 2.971 2.763 -26.758 1.00 75.00 196 VAL A O 1
ATOM 1528 N N . MET A 1 197 ? 5.123 2.088 -26.596 1.00 76.00 197 MET A N 1
ATOM 1529 C CA . MET A 1 197 ? 5.253 1.563 -27.961 1.00 76.00 197 MET A CA 1
ATOM 1530 C C . MET A 1 197 ? 4.365 0.339 -28.220 1.00 76.00 197 MET A C 1
ATOM 1532 O O . MET A 1 197 ? 3.914 0.137 -29.341 1.00 76.00 197 MET A O 1
ATOM 1536 N N . ALA A 1 198 ? 4.094 -0.473 -27.196 1.00 72.88 198 ALA A N 1
ATOM 1537 C CA . ALA A 1 198 ? 3.232 -1.648 -27.306 1.00 72.88 198 ALA A CA 1
ATOM 1538 C C . ALA A 1 198 ? 1.728 -1.314 -27.388 1.00 72.88 198 ALA A C 1
ATOM 1540 O O . ALA A 1 198 ? 0.928 -2.199 -27.693 1.00 72.88 198 ALA A O 1
ATOM 1541 N N . ARG A 1 199 ? 1.309 -0.066 -27.121 1.00 64.69 199 ARG A N 1
ATOM 1542 C CA . ARG A 1 199 ? -0.097 0.336 -27.289 1.00 64.69 199 ARG A CA 1
ATOM 1543 C C . ARG A 1 199 ? -0.442 0.351 -28.776 1.00 64.69 199 ARG A C 1
ATOM 1545 O O . ARG A 1 199 ? 0.231 1.012 -29.552 1.00 64.69 199 ARG A O 1
ATOM 1552 N N . SER A 1 200 ? -1.530 -0.314 -29.160 1.00 48.81 200 SER A N 1
ATOM 1553 C CA . SER A 1 200 ? -2.004 -0.433 -30.552 1.00 48.81 200 SER A CA 1
ATOM 1554 C C . SER A 1 200 ? -2.315 0.898 -31.254 1.00 48.81 200 SER A C 1
ATOM 1556 O O . SER A 1 200 ? -2.458 0.916 -32.473 1.00 48.81 200 SER A O 1
ATOM 1558 N N . ASP A 1 201 ? -2.395 1.996 -30.497 1.00 49.25 201 ASP A N 1
ATOM 1559 C CA . ASP A 1 201 ? -2.616 3.357 -31.002 1.00 49.25 201 ASP A CA 1
ATOM 1560 C C . ASP A 1 201 ? -1.309 4.171 -31.101 1.00 49.25 201 ASP A C 1
ATOM 1562 O O . ASP A 1 201 ? -1.309 5.305 -31.584 1.00 49.25 201 ASP A O 1
ATOM 1566 N N . ALA A 1 202 ? -0.187 3.617 -30.633 1.00 43.75 202 ALA A N 1
ATOM 1567 C CA . ALA A 1 202 ? 1.131 4.191 -30.837 1.00 43.75 202 ALA A CA 1
ATOM 1568 C C . ALA A 1 202 ? 1.634 3.774 -32.221 1.00 43.75 202 ALA A C 1
ATOM 1570 O O . ALA A 1 202 ? 1.640 2.596 -32.578 1.00 43.75 202 ALA A O 1
ATOM 1571 N N . SER A 1 203 ? 2.053 4.759 -33.016 1.00 36.44 203 SER A N 1
ATOM 1572 C CA . SER A 1 203 ? 2.773 4.501 -34.261 1.00 36.44 203 SER A CA 1
ATOM 1573 C C . SER A 1 203 ? 3.919 3.512 -33.977 1.00 36.44 203 SER A C 1
ATOM 1575 O O . SER A 1 203 ? 4.637 3.714 -32.996 1.00 36.44 203 SER A O 1
ATOM 1577 N N . PRO A 1 204 ? 4.119 2.464 -34.804 1.00 43.31 204 PRO A N 1
ATOM 1578 C CA . PRO A 1 204 ? 5.150 1.440 -34.585 1.00 43.31 204 PRO A CA 1
ATOM 1579 C C . PRO A 1 204 ? 6.564 2.024 -34.468 1.00 43.31 204 PRO A C 1
ATOM 1581 O O . PRO A 1 204 ? 7.451 1.406 -33.885 1.00 43.31 204 PRO A O 1
ATOM 1584 N N . ASN A 1 205 ? 6.735 3.251 -34.956 1.00 45.22 205 ASN A N 1
ATOM 1585 C CA . ASN A 1 205 ? 7.819 4.136 -34.585 1.00 45.22 205 ASN A CA 1
ATOM 1586 C C . ASN A 1 205 ? 7.211 5.227 -33.708 1.00 45.22 205 ASN A C 1
ATOM 1588 O O . ASN A 1 205 ? 6.577 6.137 -34.253 1.00 45.22 205 ASN A O 1
ATOM 1592 N N . GLY A 1 206 ? 7.375 5.147 -32.385 1.00 54.72 206 GLY A N 1
ATOM 1593 C CA . GLY A 1 206 ? 7.156 6.301 -31.512 1.00 54.72 206 GLY A CA 1
ATOM 1594 C C . GLY A 1 206 ? 7.893 7.537 -32.044 1.00 54.72 206 GLY A C 1
ATOM 1595 O O . GLY A 1 206 ? 8.622 7.488 -33.040 1.00 54.72 206 GLY A O 1
ATOM 1596 N N . THR A 1 207 ? 7.709 8.684 -31.404 1.00 61.38 207 THR A N 1
ATOM 1597 C CA . THR A 1 207 ? 8.485 9.869 -31.789 1.00 61.38 207 THR A CA 1
ATOM 1598 C C . THR A 1 207 ? 9.992 9.561 -31.721 1.00 61.38 207 THR A C 1
ATOM 1600 O O . THR A 1 207 ? 10.417 8.644 -31.016 1.00 61.38 207 THR A O 1
ATOM 1603 N N . ALA A 1 208 ? 10.832 10.309 -32.445 1.00 62.84 208 ALA A N 1
ATOM 1604 C CA . ALA A 1 208 ? 12.288 10.132 -32.355 1.00 62.84 208 ALA A CA 1
ATOM 1605 C C . ALA A 1 208 ? 12.797 10.253 -30.900 1.00 62.84 208 ALA A C 1
ATOM 1607 O O . ALA A 1 208 ? 13.771 9.606 -30.522 1.00 62.84 208 ALA A O 1
ATOM 1608 N N . GLU A 1 209 ? 12.088 11.024 -30.069 1.00 61.03 209 GLU A N 1
ATOM 1609 C CA . GLU A 1 209 ? 12.339 11.154 -28.633 1.00 61.03 209 GLU A CA 1
ATOM 1610 C C . GLU A 1 209 ? 12.052 9.854 -27.865 1.00 61.03 209 GLU A C 1
ATOM 1612 O O . GLU A 1 209 ? 12.830 9.489 -26.984 1.00 61.03 209 GLU A O 1
ATOM 1617 N N . ASP A 1 210 ? 11.004 9.110 -28.234 1.00 60.56 210 ASP A N 1
ATOM 1618 C CA . ASP A 1 210 ? 10.676 7.816 -27.623 1.00 60.56 210 ASP A CA 1
ATOM 1619 C C . ASP A 1 210 ? 11.747 6.765 -27.952 1.00 60.56 210 ASP A C 1
ATOM 1621 O O . ASP A 1 210 ? 12.229 6.061 -27.064 1.00 60.56 210 ASP A O 1
ATOM 1625 N N . ALA A 1 211 ? 12.179 6.691 -29.216 1.00 64.81 211 ALA A N 1
ATOM 1626 C CA . ALA A 1 211 ? 13.251 5.786 -29.643 1.00 64.81 211 ALA A CA 1
ATOM 1627 C C . ALA A 1 211 ? 14.589 6.116 -28.956 1.00 64.81 211 ALA A C 1
ATOM 1629 O O . ALA A 1 211 ? 15.310 5.218 -28.509 1.00 64.81 211 ALA A O 1
ATOM 1630 N N . LEU A 1 212 ? 14.893 7.407 -28.803 1.00 72.00 212 LEU A N 1
ATOM 1631 C CA . LEU A 1 212 ? 16.085 7.861 -28.097 1.00 72.00 212 LEU A CA 1
ATOM 1632 C C . LEU A 1 212 ? 16.041 7.499 -26.610 1.00 72.00 212 LEU A C 1
ATOM 1634 O O . LEU A 1 212 ? 16.995 6.928 -26.078 1.00 72.00 212 LEU A O 1
ATOM 1638 N N . ALA A 1 213 ? 14.934 7.798 -25.933 1.00 66.88 213 ALA A N 1
ATOM 1639 C CA . ALA A 1 213 ? 14.786 7.490 -24.519 1.00 66.88 213 ALA A CA 1
ATOM 1640 C C . ALA A 1 213 ? 14.825 5.967 -24.270 1.00 66.88 213 ALA A C 1
ATOM 1642 O O . ALA A 1 213 ? 15.380 5.519 -23.263 1.00 66.88 213 ALA A O 1
ATOM 1643 N N . TYR A 1 214 ? 14.311 5.164 -25.213 1.00 69.19 214 TYR A N 1
ATOM 1644 C CA . TYR A 1 214 ? 14.362 3.704 -25.166 1.00 69.19 214 TYR A CA 1
ATOM 1645 C C . TYR A 1 214 ? 15.803 3.200 -25.205 1.00 69.19 214 TYR A C 1
ATOM 1647 O O . TYR A 1 214 ? 16.227 2.422 -24.350 1.00 69.19 214 TYR A O 1
ATOM 1655 N N . ALA A 1 215 ? 16.566 3.675 -26.187 1.00 73.88 215 ALA A N 1
ATOM 1656 C CA . ALA A 1 215 ? 17.957 3.311 -26.388 1.00 73.88 215 ALA A CA 1
ATOM 1657 C C . ALA A 1 215 ? 18.850 3.706 -25.203 1.00 73.88 215 ALA A C 1
ATOM 1659 O O . ALA A 1 215 ? 19.646 2.893 -24.729 1.00 73.88 215 ALA A O 1
ATOM 1660 N N . VAL A 1 216 ? 18.679 4.929 -24.690 1.00 74.69 216 VAL A N 1
ATOM 1661 C CA . VAL A 1 216 ? 19.387 5.418 -23.497 1.00 74.69 216 VAL A CA 1
ATOM 1662 C C . VAL A 1 216 ? 19.063 4.543 -22.283 1.00 74.69 216 VAL A C 1
ATOM 1664 O O . VAL A 1 216 ? 19.969 4.156 -21.542 1.00 74.69 216 VAL A O 1
ATOM 1667 N N . GLY A 1 217 ? 17.791 4.166 -22.113 1.00 63.06 217 GLY A N 1
ATOM 1668 C CA . GLY A 1 217 ? 17.353 3.227 -21.081 1.00 63.06 217 GLY A CA 1
ATOM 1669 C C . GLY A 1 217 ? 18.035 1.860 -21.194 1.00 63.06 217 GLY A C 1
ATOM 1670 O O . GLY A 1 217 ? 18.584 1.380 -20.206 1.00 63.06 217 GLY A O 1
ATOM 1671 N N . GLN A 1 218 ? 18.068 1.260 -22.392 1.00 67.06 218 GLN A N 1
ATOM 1672 C CA . GLN A 1 218 ? 18.714 -0.040 -22.630 1.00 67.06 218 GLN A CA 1
ATOM 1673 C C . GLN A 1 218 ? 20.211 -0.020 -22.281 1.00 67.06 218 GLN A C 1
ATOM 1675 O O . GLN A 1 218 ? 20.725 -0.955 -21.659 1.00 67.06 218 GLN A O 1
ATOM 1680 N N . TYR A 1 219 ? 20.915 1.050 -22.659 1.00 76.19 219 TYR A N 1
ATOM 1681 C CA . TYR A 1 219 ? 22.342 1.202 -22.375 1.00 76.19 219 TYR A CA 1
ATOM 1682 C C . TYR A 1 219 ? 22.621 1.378 -20.877 1.00 76.19 219 TYR A C 1
ATOM 1684 O O . TYR A 1 219 ? 23.495 0.712 -20.326 1.00 76.19 219 TYR A O 1
ATOM 1692 N N . ALA A 1 220 ? 21.849 2.225 -20.187 1.00 65.25 220 ALA A N 1
ATOM 1693 C CA . ALA A 1 220 ? 22.025 2.491 -18.756 1.00 65.25 220 ALA A CA 1
ATOM 1694 C C . ALA A 1 220 ? 21.848 1.241 -17.871 1.00 65.25 220 ALA A C 1
ATOM 1696 O O . ALA A 1 220 ? 22.359 1.184 -16.750 1.00 65.25 220 ALA A O 1
ATOM 1697 N N . LEU A 1 221 ? 21.133 0.232 -18.373 1.00 62.97 221 LEU A N 1
ATOM 1698 C CA . LEU A 1 221 ? 20.946 -1.063 -17.720 1.00 62.97 221 LEU A CA 1
ATOM 1699 C C . LEU A 1 221 ? 22.032 -2.091 -18.037 1.00 62.97 221 LEU A C 1
ATOM 1701 O O . LEU A 1 221 ? 22.041 -3.157 -17.422 1.00 62.97 221 LEU A O 1
ATOM 1705 N N . GLY A 1 222 ? 22.937 -1.785 -18.968 1.00 66.06 222 GLY A N 1
ATOM 1706 C CA . GLY A 1 222 ? 23.924 -2.731 -19.479 1.00 66.06 222 GLY A CA 1
ATOM 1707 C C . GLY A 1 222 ? 23.317 -3.839 -20.345 1.00 66.06 222 GLY A C 1
ATOM 1708 O O . GLY A 1 222 ? 23.963 -4.865 -20.538 1.00 66.06 222 GLY A O 1
ATOM 1709 N N . GLU A 1 223 ? 22.086 -3.667 -20.848 1.00 62.22 223 GLU A N 1
ATOM 1710 C CA . GLU A 1 223 ? 21.417 -4.662 -21.704 1.00 62.22 223 GLU A CA 1
ATOM 1711 C C . GLU A 1 223 ? 21.947 -4.640 -23.142 1.00 62.22 223 GLU A C 1
ATOM 1713 O O . GLU A 1 223 ? 21.885 -5.647 -23.847 1.00 62.22 223 GLU A O 1
ATOM 1718 N N . VAL A 1 224 ? 22.462 -3.493 -23.587 1.00 71.50 224 VAL A N 1
ATOM 1719 C CA . VAL A 1 224 ? 22.985 -3.299 -24.941 1.00 71.50 224 VAL A CA 1
ATOM 1720 C C . VAL A 1 224 ? 24.298 -2.517 -24.909 1.00 71.50 224 VAL A C 1
ATOM 1722 O O . VAL A 1 224 ? 24.524 -1.700 -24.015 1.00 71.50 224 VAL A O 1
ATOM 1725 N N . SER A 1 225 ? 25.162 -2.752 -25.900 1.00 82.31 225 SER A N 1
ATOM 1726 C CA . SER A 1 225 ? 26.341 -1.912 -26.126 1.00 82.31 225 SER A CA 1
ATOM 1727 C C . SER A 1 225 ? 25.929 -0.512 -26.580 1.00 82.31 225 SER A C 1
ATOM 1729 O O . SER A 1 225 ? 24.807 -0.296 -27.047 1.00 82.31 225 SER A O 1
ATOM 1731 N N . ILE A 1 226 ? 26.852 0.446 -26.487 1.00 82.88 226 ILE A N 1
ATOM 1732 C CA . ILE A 1 226 ? 26.600 1.807 -26.965 1.00 82.88 226 ILE A CA 1
ATOM 1733 C C . ILE A 1 226 ? 26.266 1.848 -28.461 1.00 82.88 226 ILE A C 1
ATOM 1735 O O . ILE A 1 226 ? 25.381 2.597 -28.860 1.00 82.88 226 ILE A O 1
ATOM 1739 N N . ASP A 1 227 ? 26.887 0.983 -29.265 1.00 79.69 227 ASP A N 1
ATOM 1740 C CA . ASP A 1 227 ? 26.625 0.881 -30.706 1.00 79.69 227 ASP A CA 1
ATOM 1741 C C . ASP A 1 227 ? 25.185 0.451 -30.967 1.00 79.69 227 ASP A C 1
ATOM 1743 O O . ASP A 1 227 ? 24.490 1.016 -31.810 1.00 79.69 227 ASP A O 1
ATOM 1747 N N . LYS A 1 228 ? 24.704 -0.520 -30.185 1.00 74.44 228 LYS A N 1
ATOM 1748 C CA . LYS A 1 228 ? 23.337 -1.011 -30.313 1.00 74.44 228 LYS A CA 1
ATOM 1749 C C . LYS A 1 228 ? 22.320 -0.004 -29.777 1.00 74.44 228 LYS A C 1
ATOM 1751 O O . LYS A 1 228 ? 21.216 0.073 -30.307 1.00 74.44 228 LYS A O 1
ATOM 1756 N N . ALA A 1 229 ? 22.678 0.792 -28.772 1.00 76.56 229 ALA A N 1
ATOM 1757 C CA . ALA A 1 229 ? 21.859 1.918 -28.338 1.00 76.56 229 ALA A CA 1
ATOM 1758 C C . ALA A 1 229 ? 21.778 3.003 -29.426 1.00 76.56 229 ALA A C 1
ATOM 1760 O O . ALA A 1 229 ? 20.683 3.449 -29.757 1.00 76.56 229 ALA A O 1
ATOM 1761 N N . ALA A 1 230 ? 22.905 3.396 -30.022 1.00 79.00 230 ALA A N 1
ATOM 1762 C CA . ALA A 1 230 ? 22.943 4.376 -31.107 1.00 79.00 230 ALA A CA 1
ATOM 1763 C C . ALA A 1 230 ? 22.077 3.930 -32.302 1.00 79.00 230 ALA A C 1
ATOM 1765 O O . ALA A 1 230 ? 21.239 4.692 -32.783 1.00 79.00 230 ALA A O 1
ATOM 1766 N N . GLU A 1 231 ? 22.175 2.649 -32.679 1.00 76.25 231 GLU A N 1
ATOM 1767 C CA . GLU A 1 231 ? 21.325 2.025 -33.699 1.00 76.25 231 GLU A CA 1
ATOM 1768 C C . GLU A 1 231 ? 19.828 2.110 -33.346 1.00 76.25 231 GLU A C 1
ATOM 1770 O O . GLU A 1 231 ? 19.021 2.522 -34.176 1.00 76.25 231 GLU A O 1
ATOM 1775 N N . LEU A 1 232 ? 19.445 1.770 -32.106 1.00 72.62 232 LEU A N 1
ATOM 1776 C CA . LEU A 1 232 ? 18.050 1.819 -31.640 1.00 72.62 232 LEU A CA 1
ATOM 1777 C C . LEU A 1 232 ? 17.464 3.240 -31.629 1.00 72.62 232 LEU A C 1
ATOM 1779 O O . LEU A 1 232 ? 16.265 3.405 -31.842 1.00 72.62 232 LEU A O 1
ATOM 1783 N N . ALA A 1 233 ? 18.298 4.249 -31.383 1.00 76.19 233 ALA A N 1
ATOM 1784 C CA . ALA A 1 233 ? 17.919 5.660 -31.411 1.00 76.19 233 ALA A CA 1
ATOM 1785 C C . ALA A 1 233 ? 18.014 6.293 -32.810 1.00 76.19 233 ALA A C 1
ATOM 1787 O O . ALA A 1 233 ? 17.641 7.454 -32.969 1.00 76.19 233 ALA A O 1
ATOM 1788 N N . ASN A 1 234 ? 18.510 5.555 -33.811 1.00 79.38 234 ASN A N 1
ATOM 1789 C CA . ASN A 1 234 ? 18.817 6.063 -35.149 1.00 79.38 234 ASN A CA 1
ATOM 1790 C C . ASN A 1 234 ? 19.719 7.318 -35.123 1.00 79.38 234 ASN A C 1
ATOM 1792 O O . ASN A 1 234 ? 19.473 8.298 -35.829 1.00 79.38 234 ASN A O 1
ATOM 1796 N N . VAL A 1 235 ? 20.758 7.284 -34.286 1.00 76.75 235 VAL A N 1
ATOM 1797 C CA . VAL A 1 235 ? 21.813 8.306 -34.194 1.00 76.75 235 VAL A CA 1
ATOM 1798 C C . VAL A 1 235 ? 23.181 7.645 -34.342 1.00 76.75 235 VAL A C 1
ATOM 1800 O O . VAL A 1 235 ? 23.314 6.432 -34.186 1.00 76.75 235 VAL A O 1
ATOM 1803 N N . ASP A 1 236 ? 24.219 8.421 -34.640 1.00 84.69 236 ASP A N 1
ATOM 1804 C CA . ASP A 1 236 ? 25.583 7.904 -34.603 1.00 84.69 236 ASP A CA 1
ATOM 1805 C C . ASP A 1 236 ? 26.086 7.727 -33.155 1.00 84.69 236 ASP A C 1
ATOM 1807 O O . ASP A 1 236 ? 25.533 8.262 -32.187 1.00 84.69 236 ASP A O 1
ATOM 1811 N N . GLN A 1 237 ? 27.158 6.952 -33.007 1.00 78.69 237 GLN A N 1
ATOM 1812 C CA . GLN A 1 237 ? 27.735 6.600 -31.711 1.00 78.69 237 GLN A CA 1
ATOM 1813 C C . GLN A 1 237 ? 28.215 7.826 -30.907 1.00 78.69 237 GLN A C 1
ATOM 1815 O O . GLN A 1 237 ? 28.106 7.821 -29.679 1.00 78.69 237 GLN A O 1
ATOM 1820 N N . TRP A 1 238 ? 28.704 8.885 -31.566 1.00 74.62 238 TRP A N 1
ATOM 1821 C CA . TRP A 1 238 ? 29.171 10.107 -30.898 1.00 74.62 238 TRP A CA 1
ATOM 1822 C C . TRP A 1 238 ? 28.004 10.926 -30.363 1.00 74.62 238 TRP A C 1
ATOM 1824 O O . TRP A 1 238 ? 28.021 11.335 -29.202 1.00 74.62 238 TRP A O 1
ATOM 1834 N N . THR A 1 239 ? 26.948 11.071 -31.163 1.00 75.00 239 THR A N 1
ATOM 1835 C CA . THR A 1 239 ? 25.698 11.698 -30.722 1.00 75.00 239 THR A CA 1
ATOM 1836 C C . THR A 1 239 ? 25.113 10.964 -29.509 1.00 75.00 239 THR A C 1
ATOM 1838 O O . THR A 1 239 ? 24.693 11.597 -28.539 1.00 75.00 239 THR A O 1
ATOM 1841 N N . MET A 1 240 ? 25.149 9.625 -29.494 1.00 81.81 240 MET A N 1
ATOM 1842 C CA . MET A 1 240 ? 24.712 8.843 -28.331 1.00 81.81 240 MET A CA 1
ATOM 1843 C C . MET A 1 240 ? 25.590 9.092 -27.088 1.00 81.81 240 MET A C 1
ATOM 1845 O O . MET A 1 240 ? 25.060 9.260 -25.988 1.00 81.81 240 MET A O 1
ATOM 1849 N N . LEU A 1 241 ? 26.919 9.175 -27.238 1.00 76.25 241 LEU A N 1
ATOM 1850 C CA . LEU A 1 241 ? 27.838 9.509 -26.138 1.00 76.25 241 LEU A CA 1
ATOM 1851 C C . LEU A 1 241 ? 27.536 10.882 -25.520 1.00 76.25 241 LEU A C 1
ATOM 1853 O O . LEU A 1 241 ? 27.474 10.999 -24.294 1.00 76.25 241 LEU A O 1
ATOM 1857 N N . GLU A 1 242 ? 27.310 11.906 -26.342 1.00 73.62 242 GLU A N 1
ATOM 1858 C CA . GLU A 1 242 ? 26.978 13.254 -25.864 1.00 73.62 242 GLU A CA 1
ATOM 1859 C C . GLU A 1 242 ? 25.651 13.289 -25.099 1.00 73.62 242 GLU A C 1
ATOM 1861 O O . GLU A 1 242 ? 25.536 13.949 -24.060 1.00 73.62 242 GLU A O 1
ATOM 1866 N N . ILE A 1 243 ? 24.645 12.553 -25.582 1.00 75.00 243 ILE A N 1
ATOM 1867 C CA . ILE A 1 243 ? 23.336 12.451 -24.928 1.00 75.00 243 ILE A CA 1
ATOM 1868 C C . ILE A 1 243 ? 23.477 11.802 -23.548 1.00 75.00 243 ILE A C 1
ATOM 1870 O O . ILE A 1 243 ? 22.931 12.312 -22.569 1.00 75.00 243 ILE A O 1
ATOM 1874 N N . LEU A 1 244 ? 24.258 10.725 -23.439 1.00 75.25 244 LEU A N 1
ATOM 1875 C CA . LEU A 1 244 ? 24.511 10.035 -22.171 1.00 75.25 244 LEU A CA 1
ATOM 1876 C C . LEU A 1 244 ? 25.282 10.909 -21.170 1.00 75.25 244 LEU A C 1
ATOM 1878 O O . LEU A 1 244 ? 24.942 10.930 -19.983 1.00 75.25 244 LEU A O 1
ATOM 1882 N N . GLN A 1 245 ? 26.268 11.678 -21.645 1.00 69.75 245 GLN A N 1
ATOM 1883 C CA . GLN A 1 245 ? 27.017 12.638 -20.826 1.00 69.75 245 GLN A CA 1
ATOM 1884 C C . GLN A 1 245 ? 26.115 13.759 -20.292 1.00 69.75 245 GLN A C 1
ATOM 1886 O O . GLN A 1 245 ? 26.172 14.090 -19.107 1.00 69.75 245 GLN A O 1
ATOM 1891 N N . ARG A 1 246 ? 25.229 14.305 -21.135 1.00 65.12 246 ARG A N 1
ATOM 1892 C CA . ARG A 1 246 ? 24.240 15.325 -20.741 1.00 65.12 246 ARG A CA 1
ATOM 1893 C C . ARG A 1 246 ? 23.167 14.790 -19.796 1.00 65.12 246 ARG A C 1
ATOM 1895 O O . ARG A 1 246 ? 22.697 15.526 -18.934 1.00 65.12 246 ARG A O 1
ATOM 1902 N N . ALA A 1 247 ? 22.802 13.516 -19.924 1.00 59.12 247 ALA A N 1
ATOM 1903 C CA . ALA A 1 247 ? 21.822 12.856 -19.064 1.00 59.12 247 ALA A CA 1
ATOM 1904 C C . ALA A 1 247 ? 22.358 12.523 -17.655 1.00 59.12 247 ALA A C 1
ATOM 1906 O O . ALA A 1 247 ? 21.618 11.993 -16.830 1.00 59.12 247 ALA A O 1
ATOM 1907 N N . THR A 1 248 ? 23.617 12.854 -17.335 1.00 56.88 248 THR A N 1
ATOM 1908 C CA . THR A 1 248 ? 24.272 12.528 -16.050 1.00 56.88 248 THR A CA 1
ATOM 1909 C C . THR A 1 248 ? 24.278 11.021 -15.744 1.00 56.88 248 THR A C 1
ATOM 1911 O O . THR A 1 248 ? 24.342 10.599 -14.588 1.00 56.88 248 THR A O 1
ATOM 1914 N N . ILE A 1 249 ? 24.216 10.179 -16.780 1.00 50.84 249 ILE A N 1
ATOM 1915 C CA . ILE A 1 249 ? 24.365 8.729 -16.652 1.00 50.84 249 ILE A CA 1
ATOM 1916 C C . ILE A 1 249 ? 25.868 8.474 -16.667 1.00 50.84 249 ILE A C 1
ATOM 1918 O O . ILE A 1 249 ? 26.474 8.313 -17.722 1.00 50.84 249 ILE A O 1
ATOM 1922 N N . SER A 1 250 ? 26.482 8.543 -15.484 1.00 41.84 250 SER A N 1
ATOM 1923 C CA . SER A 1 250 ? 27.927 8.379 -15.322 1.00 41.84 250 SER A CA 1
ATOM 1924 C C . SER A 1 250 ? 28.365 7.034 -15.900 1.00 41.84 250 SER A C 1
ATOM 1926 O O . SER A 1 250 ? 28.075 5.966 -15.354 1.00 41.84 250 SER A O 1
ATOM 1928 N N . SER A 1 251 ? 29.018 7.098 -17.056 1.00 43.72 251 SER A N 1
ATOM 1929 C CA . SER A 1 251 ? 29.592 5.952 -17.729 1.00 43.72 251 SER A CA 1
ATOM 1930 C C . SER A 1 251 ? 30.764 5.428 -16.910 1.00 43.72 251 SER A C 1
ATOM 1932 O O . SER A 1 251 ? 31.633 6.195 -16.497 1.00 43.72 251 SER A O 1
ATOM 1934 N N . GLN A 1 252 ? 30.797 4.115 -16.719 1.00 41.09 252 GLN A N 1
ATOM 1935 C CA . GLN A 1 252 ? 31.914 3.355 -16.168 1.00 41.09 252 GLN A CA 1
ATOM 1936 C C . GLN A 1 252 ? 33.152 3.412 -17.087 1.00 41.09 252 GLN A C 1
ATOM 1938 O O . GLN A 1 252 ? 33.611 2.383 -17.571 1.00 41.09 252 GLN A O 1
ATOM 1943 N N . PHE A 1 253 ? 33.703 4.598 -17.342 1.00 36.78 253 PHE A N 1
ATOM 1944 C CA . PHE A 1 253 ? 34.947 4.755 -18.088 1.00 36.78 253 PHE A CA 1
ATOM 1945 C C . PHE A 1 253 ? 36.017 5.363 -17.190 1.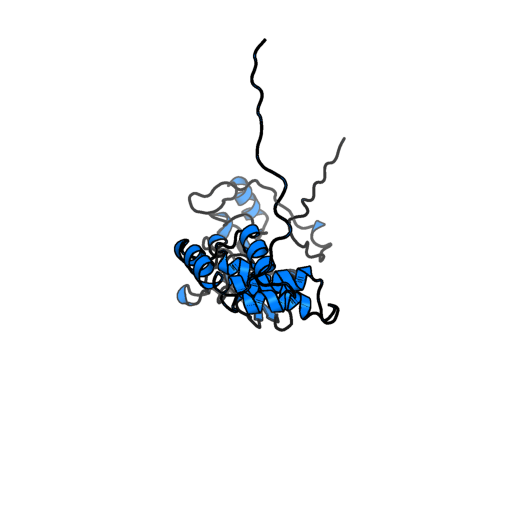00 36.78 253 PHE A C 1
ATOM 1947 O O . PHE A 1 253 ? 35.917 6.499 -16.728 1.00 36.78 253 PHE A O 1
ATOM 1954 N N . ASN A 1 254 ? 37.049 4.557 -16.943 1.00 34.06 254 ASN A N 1
ATOM 1955 C CA . ASN A 1 254 ? 38.326 5.000 -16.410 1.00 34.06 254 ASN A CA 1
ATOM 1956 C C . ASN A 1 254 ? 38.913 6.043 -17.393 1.00 34.06 254 ASN A C 1
ATOM 1958 O O . ASN A 1 254 ? 38.976 5.744 -18.594 1.00 34.06 254 ASN A O 1
ATOM 1962 N N . PRO A 1 255 ? 39.320 7.249 -16.947 1.00 38.03 255 PRO A N 1
ATOM 1963 C CA . PRO A 1 255 ? 39.810 8.320 -17.825 1.00 38.03 255 PRO A CA 1
ATOM 1964 C C . PRO A 1 255 ? 41.054 7.962 -18.658 1.00 38.03 255 PRO A C 1
ATOM 1966 O O . PRO A 1 255 ? 41.367 8.675 -19.608 1.00 38.03 255 PRO A O 1
ATOM 1969 N N . GLU A 1 256 ? 41.729 6.849 -18.367 1.00 38.06 256 GLU A N 1
ATOM 1970 C CA . GLU A 1 256 ? 42.889 6.371 -19.133 1.00 38.06 256 GLU A CA 1
ATOM 1971 C C . GLU A 1 256 ? 42.515 5.817 -20.525 1.00 38.06 256 GLU A C 1
ATOM 1973 O O . GLU A 1 256 ? 43.288 5.945 -21.468 1.00 38.06 256 GLU A O 1
ATOM 1978 N N . THR A 1 257 ? 41.284 5.332 -20.722 1.00 44.31 257 THR A N 1
ATOM 1979 C CA . THR A 1 257 ? 40.860 4.688 -21.987 1.00 44.31 257 THR A CA 1
ATOM 1980 C C . THR A 1 257 ? 40.588 5.669 -23.141 1.00 44.31 257 THR A C 1
ATOM 1982 O O . THR A 1 257 ? 40.607 5.285 -24.307 1.00 44.31 257 THR A O 1
ATOM 1985 N N . VAL A 1 258 ? 40.339 6.953 -22.850 1.00 39.66 258 VAL A N 1
ATOM 1986 C CA . VAL A 1 258 ? 40.072 7.977 -23.886 1.00 39.66 258 VAL A CA 1
ATOM 1987 C C . VAL A 1 258 ? 41.366 8.424 -24.578 1.00 39.66 258 VAL A C 1
ATOM 1989 O O . VAL A 1 258 ? 41.342 8.820 -25.743 1.00 39.66 258 VAL A O 1
ATOM 1992 N N . ALA A 1 259 ? 42.504 8.346 -23.883 1.00 39.16 259 ALA A N 1
ATOM 1993 C CA . ALA A 1 259 ? 43.814 8.632 -24.462 1.00 39.16 259 ALA A CA 1
ATOM 1994 C C . ALA A 1 259 ? 44.277 7.501 -25.397 1.00 39.16 259 ALA A C 1
ATOM 1996 O O . ALA A 1 259 ? 44.798 7.789 -26.474 1.00 39.16 259 ALA A O 1
ATOM 1997 N N . ASP A 1 260 ? 43.991 6.247 -25.040 1.00 38.97 260 ASP A N 1
ATOM 1998 C CA . ASP A 1 260 ? 44.340 5.077 -25.855 1.00 38.97 260 ASP A CA 1
ATOM 1999 C C . ASP A 1 260 ? 43.535 5.023 -27.167 1.00 38.97 260 ASP A C 1
ATOM 2001 O O . ASP A 1 260 ? 44.102 4.791 -28.236 1.00 38.97 260 ASP A O 1
ATOM 2005 N N . ILE A 1 261 ? 42.243 5.382 -27.139 1.00 37.31 261 ILE A N 1
ATOM 2006 C CA . ILE A 1 261 ? 41.416 5.480 -28.360 1.00 37.31 261 ILE A CA 1
ATOM 2007 C C . ILE A 1 261 ? 41.916 6.602 -29.289 1.00 37.31 261 ILE A C 1
ATOM 2009 O O . ILE A 1 261 ? 41.875 6.467 -30.510 1.00 37.31 261 ILE A O 1
ATOM 2013 N N . ARG A 1 262 ? 42.455 7.704 -28.747 1.00 38.16 262 ARG A N 1
ATOM 2014 C CA . ARG A 1 262 ? 43.050 8.777 -29.568 1.00 38.16 262 ARG A CA 1
ATOM 2015 C C . ARG A 1 262 ? 44.308 8.327 -30.311 1.00 38.16 262 ARG A C 1
ATOM 2017 O O . ARG A 1 262 ? 44.605 8.888 -31.363 1.00 38.16 262 ARG A O 1
ATOM 2024 N N . GLN A 1 263 ? 45.035 7.342 -29.787 1.00 40.53 263 GLN A N 1
ATOM 2025 C CA . GLN A 1 263 ? 46.261 6.834 -30.401 1.00 40.53 263 GLN A CA 1
ATOM 2026 C C . GLN A 1 263 ? 45.984 5.773 -31.478 1.00 40.53 263 GLN A C 1
ATOM 2028 O O . GLN A 1 263 ? 46.682 5.750 -32.489 1.00 40.53 263 GLN A O 1
ATOM 2033 N N . GLU A 1 264 ? 44.936 4.956 -31.321 1.00 36.62 264 GLU A N 1
ATOM 2034 C CA . GLU A 1 264 ? 44.552 3.940 -32.317 1.00 36.62 264 GLU A CA 1
ATOM 2035 C C . GLU A 1 264 ? 43.851 4.515 -33.560 1.00 36.62 264 GLU A C 1
ATOM 2037 O O . GLU A 1 264 ? 43.966 3.949 -34.647 1.00 36.62 264 GLU A O 1
ATOM 2042 N N . VAL A 1 265 ? 43.178 5.666 -33.452 1.00 35.12 265 VAL A N 1
ATOM 2043 C CA . VAL A 1 265 ? 42.481 6.297 -34.594 1.00 35.12 265 VAL A CA 1
ATOM 2044 C C . VAL A 1 265 ? 43.419 7.185 -35.437 1.00 35.12 265 VAL A C 1
ATOM 2046 O O . VAL A 1 265 ? 43.111 7.505 -36.580 1.00 35.12 265 VAL A O 1
ATOM 2049 N N . GLY A 1 266 ? 44.619 7.510 -34.940 1.00 35.00 266 GLY A N 1
ATOM 2050 C CA . GLY A 1 266 ? 45.628 8.312 -35.651 1.00 35.00 266 GLY A CA 1
ATOM 2051 C C . GLY A 1 266 ? 46.390 7.600 -36.782 1.00 35.00 266 GLY A C 1
ATOM 2052 O O . GLY A 1 266 ? 47.358 8.159 -37.293 1.00 35.00 266 GLY A O 1
ATOM 2053 N N . VAL A 1 267 ? 46.007 6.375 -37.169 1.00 36.03 267 VAL A N 1
ATOM 2054 C CA . VAL A 1 267 ? 46.724 5.559 -38.179 1.00 36.03 267 VAL A CA 1
ATOM 2055 C C . VAL A 1 267 ? 45.913 5.346 -39.466 1.00 36.03 267 VAL A C 1
ATOM 2057 O O . VAL A 1 267 ? 46.339 4.634 -40.373 1.00 36.03 267 VAL A O 1
ATOM 2060 N N . SER A 1 268 ? 44.758 5.986 -39.627 1.00 34.25 268 SER A N 1
ATOM 2061 C CA . SER A 1 268 ? 44.016 5.895 -40.884 1.00 34.25 268 SER A CA 1
ATOM 2062 C C . SER A 1 268 ? 43.363 7.226 -41.214 1.00 34.25 268 SER A C 1
ATOM 2064 O O . SER A 1 268 ? 42.722 7.815 -40.352 1.00 34.25 268 SER A O 1
ATOM 2066 N N . TRP A 1 269 ? 43.523 7.640 -42.473 1.00 28.17 269 TRP A N 1
ATOM 2067 C CA . TRP A 1 269 ? 43.036 8.873 -43.109 1.00 28.17 269 TRP A CA 1
ATOM 2068 C C . TRP A 1 269 ? 43.991 10.074 -43.059 1.00 28.17 269 TRP A C 1
ATOM 2070 O O . TRP A 1 269 ? 43.793 11.063 -42.363 1.00 28.17 269 TRP A O 1
ATOM 2080 N N . ASP A 1 270 ? 45.008 9.961 -43.915 1.00 33.91 270 ASP A N 1
ATOM 2081 C CA . ASP A 1 270 ? 45.570 11.060 -44.701 1.00 33.91 270 ASP A CA 1
ATOM 2082 C C . ASP A 1 270 ? 44.429 11.800 -45.428 1.00 33.91 270 ASP A C 1
ATOM 2084 O O . ASP A 1 270 ? 43.819 11.263 -46.357 1.00 33.91 270 ASP A O 1
ATOM 2088 N N . LEU A 1 271 ? 44.086 13.000 -44.955 1.00 30.55 271 LEU A N 1
ATOM 2089 C CA . LEU A 1 271 ? 43.239 13.954 -45.664 1.00 30.55 271 LEU A CA 1
ATOM 2090 C C . LEU A 1 271 ? 43.909 15.331 -45.612 1.00 30.55 271 LEU A C 1
ATOM 2092 O O . LEU A 1 271 ? 43.903 16.020 -44.597 1.00 30.55 271 LEU A O 1
ATOM 2096 N N . SER A 1 272 ? 44.519 15.637 -46.754 1.00 31.58 272 SER A N 1
ATOM 2097 C CA . SER A 1 272 ? 45.003 16.910 -47.290 1.00 31.58 272 SER A CA 1
ATOM 2098 C C . SER A 1 272 ? 44.578 18.204 -46.588 1.00 31.58 272 SER A C 1
ATOM 2100 O O . SER A 1 272 ? 43.392 18.468 -46.396 1.00 31.58 272 SER A O 1
ATOM 2102 N N . ASP A 1 273 ? 45.590 19.049 -46.384 1.00 35.97 273 ASP A N 1
ATOM 2103 C CA . ASP A 1 273 ? 45.550 20.483 -46.100 1.00 35.97 273 ASP A CA 1
ATOM 2104 C C . ASP A 1 273 ? 44.440 21.247 -46.849 1.00 35.97 273 ASP A C 1
ATOM 2106 O O . ASP A 1 273 ? 44.613 21.644 -47.998 1.00 35.97 273 ASP A O 1
ATOM 2110 N N . GLU A 1 274 ? 43.326 21.528 -46.177 1.00 35.50 274 GLU A N 1
ATOM 2111 C CA . GLU A 1 274 ? 42.541 22.755 -46.357 1.00 35.50 274 GLU A CA 1
ATOM 2112 C C . GLU A 1 274 ? 41.553 22.886 -45.187 1.00 35.50 274 GLU A C 1
ATOM 2114 O O . GLU A 1 274 ? 40.890 21.921 -44.822 1.00 35.50 274 GLU A O 1
ATOM 2119 N N . TYR A 1 275 ? 41.455 24.092 -44.613 1.00 25.84 275 TYR A N 1
ATOM 2120 C CA . TYR A 1 275 ? 40.698 24.480 -43.404 1.00 25.84 275 TYR A CA 1
ATOM 2121 C C . TYR A 1 275 ? 41.415 24.378 -42.045 1.00 25.84 275 TYR A C 1
ATOM 2123 O O . TYR A 1 275 ? 40.858 23.951 -41.038 1.00 25.84 275 TYR A O 1
ATOM 2131 N N . VAL A 1 276 ? 42.618 24.953 -41.981 1.00 29.52 276 VAL A N 1
ATOM 2132 C CA . VAL A 1 276 ? 43.045 25.735 -40.808 1.00 29.52 276 VAL A CA 1
ATOM 2133 C C . VAL A 1 276 ? 42.779 27.207 -41.123 1.00 29.52 276 VAL A C 1
ATOM 2135 O O . VAL A 1 276 ? 43.350 27.724 -42.078 1.00 29.52 276 VAL A O 1
ATOM 2138 N N . THR A 1 277 ? 41.901 27.879 -40.368 1.00 29.28 277 THR A N 1
ATOM 2139 C CA . THR A 1 277 ? 42.051 29.279 -39.896 1.00 29.28 277 THR A CA 1
ATOM 2140 C C . THR A 1 277 ? 40.785 29.778 -39.184 1.00 29.28 277 THR A C 1
ATOM 2142 O O . THR A 1 277 ? 39.674 29.543 -39.645 1.00 29.28 277 THR A O 1
ATOM 2145 N N . GLN A 1 278 ? 41.011 30.567 -38.121 1.00 27.56 278 GLN A N 1
ATOM 2146 C CA . GLN A 1 278 ? 40.059 31.311 -37.270 1.00 27.56 278 GLN A CA 1
ATOM 2147 C C . GLN A 1 278 ? 39.407 30.440 -36.177 1.00 27.56 278 GLN A C 1
ATOM 2149 O O . GLN A 1 278 ? 38.544 29.624 -36.458 1.00 27.56 278 GLN A O 1
ATOM 2154 N N . TYR A 1 279 ? 39.780 30.516 -34.899 1.00 27.73 279 TYR A N 1
ATOM 2155 C CA . TYR A 1 279 ? 40.076 31.696 -34.085 1.00 27.73 279 TYR A CA 1
ATOM 2156 C C . TYR A 1 279 ? 41.148 31.383 -33.025 1.00 27.73 279 TYR A C 1
ATOM 2158 O O . TYR A 1 279 ? 40.967 30.481 -32.210 1.00 27.73 279 TYR A O 1
ATOM 2166 N N . GLU A 1 280 ? 42.231 32.162 -33.026 1.00 33.16 280 GLU A N 1
ATOM 2167 C CA . GLU A 1 280 ? 43.094 32.371 -31.860 1.00 33.16 280 GLU A CA 1
ATOM 2168 C C . GLU A 1 280 ? 42.547 33.530 -31.013 1.00 33.16 280 GLU A C 1
ATOM 2170 O O . GLU A 1 280 ? 41.915 34.457 -31.526 1.00 33.16 280 GLU A O 1
ATOM 2175 N N . ASP A 1 281 ? 42.819 33.427 -29.712 1.00 35.31 281 ASP A N 1
ATOM 2176 C CA . ASP A 1 281 ? 42.726 34.442 -28.664 1.00 35.31 281 ASP A CA 1
ATOM 2177 C C . ASP A 1 281 ? 42.985 35.884 -29.125 1.00 35.31 281 ASP A C 1
ATOM 2179 O O . ASP A 1 281 ? 43.910 36.148 -29.888 1.00 35.31 281 ASP A O 1
ATOM 2183 N N . THR A 1 282 ? 42.262 36.847 -28.541 1.00 33.09 282 THR A N 1
ATOM 2184 C CA . THR A 1 282 ? 42.901 37.999 -27.873 1.00 33.09 282 THR A CA 1
ATOM 2185 C C . THR A 1 282 ? 41.904 38.900 -27.126 1.00 33.09 282 THR A C 1
ATOM 2187 O O . THR A 1 282 ? 40.910 39.370 -27.670 1.00 33.09 282 THR A O 1
ATOM 2190 N N . ASN A 1 283 ? 42.317 39.229 -25.898 1.00 33.69 283 ASN A N 1
ATOM 2191 C CA . ASN A 1 283 ? 42.184 40.515 -25.203 1.00 33.69 283 ASN A CA 1
ATOM 2192 C C . ASN A 1 283 ? 40.919 40.859 -24.396 1.00 33.69 283 ASN A C 1
ATOM 2194 O O . ASN A 1 283 ? 39.950 41.451 -24.866 1.00 33.69 283 ASN A O 1
ATOM 2198 N N . VAL A 1 284 ? 41.089 40.638 -23.089 1.00 39.91 284 VAL A N 1
ATOM 2199 C CA . VAL A 1 284 ? 40.777 41.566 -21.986 1.00 39.91 284 VAL A CA 1
ATOM 2200 C C . VAL A 1 284 ? 41.210 43.009 -22.307 1.00 39.91 284 VAL A C 1
ATOM 2202 O O . VAL A 1 284 ? 42.281 43.207 -22.887 1.00 39.91 284 VAL A O 1
ATOM 2205 N N . PRO A 1 285 ? 40.463 44.013 -21.818 1.00 43.56 285 PRO A N 1
ATOM 2206 C CA . PRO A 1 285 ? 41.090 45.206 -21.261 1.00 43.56 285 PRO A CA 1
ATOM 2207 C C . PRO A 1 285 ? 40.645 45.462 -19.812 1.00 43.56 285 PRO A C 1
ATOM 2209 O O . PRO A 1 285 ? 39.456 45.566 -19.515 1.00 43.56 285 PRO A O 1
ATOM 2212 N N . ASP A 1 286 ? 41.648 45.577 -18.947 1.00 41.72 286 ASP A N 1
ATOM 2213 C CA . ASP A 1 286 ? 41.634 46.339 -17.697 1.00 41.72 286 ASP A CA 1
ATOM 2214 C C . ASP A 1 286 ? 41.808 47.823 -18.072 1.00 41.72 286 ASP A C 1
ATOM 2216 O O . ASP A 1 286 ? 42.643 48.106 -18.934 1.00 41.72 286 ASP A O 1
ATOM 2220 N N . ASP A 1 287 ? 41.047 48.747 -17.477 1.00 45.44 287 ASP A N 1
ATOM 2221 C CA . ASP A 1 287 ? 41.647 49.862 -16.720 1.00 45.44 287 ASP A CA 1
ATOM 2222 C C . ASP A 1 287 ? 40.603 50.672 -15.928 1.00 45.44 287 ASP A C 1
ATOM 2224 O O . ASP A 1 287 ? 39.470 50.895 -16.368 1.00 45.44 287 ASP A O 1
ATOM 2228 N N . ASP A 1 288 ? 41.062 51.127 -14.766 1.00 45.50 288 ASP A N 1
ATOM 2229 C CA . ASP A 1 288 ? 40.410 51.953 -13.754 1.00 45.50 288 ASP A CA 1
ATOM 2230 C C . ASP A 1 288 ? 40.084 53.388 -14.225 1.00 45.50 288 ASP A C 1
ATOM 2232 O O . ASP A 1 288 ? 40.902 54.051 -14.870 1.00 45.50 288 ASP A O 1
ATOM 2236 N N . GLN A 1 289 ? 38.941 53.916 -13.758 1.00 40.22 289 GLN A N 1
ATOM 2237 C CA . GLN A 1 289 ? 38.772 55.288 -13.236 1.00 40.22 289 GLN A CA 1
ATOM 2238 C C . GLN A 1 289 ? 37.723 55.317 -12.121 1.00 40.22 289 GLN A C 1
ATOM 2240 O O . GLN A 1 289 ? 36.642 54.711 -12.306 1.00 40.22 289 GLN A O 1
#

InterPro domains:
  IPR005368 UPF0175 [PF03683] (211-256)
  IPR036477 Formyl transferase, N-terminal domain superfamily [SSF53328] (50-169)